Protein AF-A0A136KUR5-F1 (afdb_monomer)

Sequence (220 aa):
MGKYGSRTIESLIREWEHKQHWLTNKDYKEHHDSNTITVKKCAEELLDFLKKAYENSEVMHLPENERPILGIVVAGYSEGEFFPEIWRFIIPVENQISNQRPNQNNQPNFGASWFGLTDAVIRLHWGRDDAIIKILSDKFNVSEAEVLSLLAPAQYPVPFAVMPLQDAIEYAYYMINVTIGRYRFVIGPELCGGPIEIAAITPNGFNWISRKSWKLVKGE

Secondary structure (DSSP, 8-state):
--EETTEEHHHHHHHHHHHTT-S-HHHHHHH-S-----HHHHHHHHHHHHHHHHHTSGGGGS-GGGSPPEEEEEEE--TT-SS-EEEEEEETT-SS-EESS--BTTB--------SS-HHHHHHHHS--HHHHHHHHHHHT--HHHHHHHHGGGS----GGG--HHHHHHHHHHHHHHHHHHHHHSSS---S-SPPPEEEEETTEEEEEE---SS-----

Foldseek 3Di:
DDDFAPGDPVVQVVVLCVVCQVPDLVSNCVPDPDNWFDLQVVVLSSVVSVQVSNVPGPLVVDDPVPRDKDKDWGKAAIVPGQDIWIWMDMPPPDPHIDTPFDADPNHTGFDDDDDDQCQLVCCVAQVDGPVRLVVCCVVVVHDSVVSSVVSRVVGDPDPRVPQDPVNVQVVVVVSLVSSQVCLVPDPDHSPGDDDDWDWDHHPVGIDTPDDDDPDDDDDD

pLDDT: mean 91.98, std 7.76, range [40.69, 98.12]

Nearest PDB structures (foldseek):
  4mnr-assembly1_A  TM=3.933E-01  e=4.896E+00  Eggerthella lenta DSM 2243
  6yxy-assembly1_AY  TM=1.838E-01  e=1.481E+00  Trypanosoma brucei brucei

Radius of gyration: 20.28 Å; Cα contacts (8 Å, |Δi|>4): 240; chains: 1; bounding box: 45×50×56 Å

Structure (mmCIF, N/CA/C/O backbone):
data_AF-A0A136KUR5-F1
#
_entry.id   AF-A0A136KUR5-F1
#
loop_
_atom_site.group_PDB
_atom_site.id
_atom_site.type_symbol
_atom_site.label_atom_id
_atom_site.label_alt_id
_atom_site.label_comp_id
_atom_site.label_asym_id
_atom_site.label_entity_id
_atom_site.label_seq_id
_atom_site.pdbx_PDB_ins_code
_atom_site.Cartn_x
_atom_site.Cartn_y
_atom_site.Cartn_z
_atom_site.occupancy
_atom_site.B_iso_or_equiv
_atom_site.auth_seq_id
_atom_site.auth_comp_id
_atom_site.auth_asym_id
_atom_site.auth_atom_id
_atom_site.pdbx_PDB_model_num
ATOM 1 N N . MET A 1 1 ? 11.484 -5.037 8.377 1.00 52.44 1 MET A N 1
ATOM 2 C CA . MET A 1 1 ? 10.581 -4.363 9.339 1.00 52.44 1 MET A CA 1
ATOM 3 C C . MET A 1 1 ? 11.127 -2.967 9.578 1.00 52.44 1 MET A C 1
ATOM 5 O O . MET A 1 1 ? 12.304 -2.868 9.908 1.00 52.44 1 MET A O 1
ATOM 9 N N . GLY A 1 2 ? 10.336 -1.919 9.327 1.00 64.12 2 GLY A N 1
ATOM 10 C CA . GLY A 1 2 ? 10.784 -0.533 9.500 1.00 64.12 2 GLY A CA 1
ATOM 11 C C . GLY A 1 2 ? 11.145 -0.234 10.958 1.00 64.12 2 GLY A C 1
ATOM 12 O O . GLY A 1 2 ? 10.513 -0.767 11.879 1.00 64.12 2 GLY A O 1
ATOM 13 N N . LYS A 1 3 ? 12.162 0.601 11.166 1.00 76.06 3 LYS A N 1
ATOM 14 C CA . LYS A 1 3 ? 12.619 1.047 12.485 1.00 76.06 3 LYS A CA 1
ATOM 15 C C . LYS A 1 3 ? 13.027 2.513 12.413 1.00 76.06 3 LYS A C 1
ATOM 17 O O . LYS A 1 3 ? 13.589 2.926 11.403 1.00 76.06 3 LYS A O 1
ATOM 22 N N . TYR A 1 4 ? 12.792 3.242 13.496 1.00 78.62 4 TYR A N 1
ATOM 23 C CA . TYR A 1 4 ? 13.349 4.571 13.732 1.00 78.62 4 TYR A CA 1
ATOM 24 C C . TYR A 1 4 ? 14.180 4.509 15.012 1.00 78.62 4 TYR A C 1
ATOM 26 O O . TYR A 1 4 ? 13.646 4.265 16.098 1.00 78.62 4 TYR A O 1
ATOM 34 N N . GLY A 1 5 ? 15.503 4.641 14.871 1.00 75.56 5 GLY A N 1
ATOM 35 C CA . GLY A 1 5 ? 16.453 4.394 15.958 1.00 75.56 5 GLY A CA 1
ATOM 36 C C .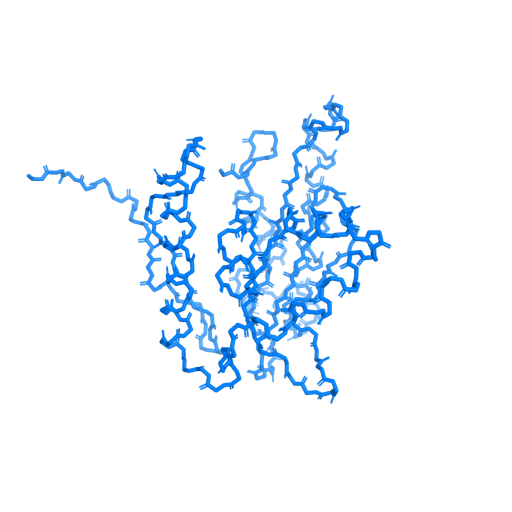 GLY A 1 5 ? 16.256 3.009 16.588 1.00 75.56 5 GLY A C 1
ATOM 37 O O . GLY A 1 5 ? 16.207 1.987 15.898 1.00 75.56 5 GLY A O 1
ATOM 38 N N . SER A 1 6 ? 16.083 2.979 17.910 1.00 79.88 6 SER A N 1
ATOM 39 C CA . SER A 1 6 ? 15.889 1.754 18.698 1.00 79.88 6 SER A CA 1
ATOM 40 C C . SER A 1 6 ? 14.469 1.173 18.649 1.00 79.88 6 SER A C 1
ATOM 42 O O . SER A 1 6 ? 14.236 0.082 19.176 1.00 79.88 6 SER A O 1
ATOM 44 N N . ARG A 1 7 ? 13.505 1.859 18.019 1.00 85.81 7 ARG A N 1
ATOM 45 C CA . ARG A 1 7 ? 12.083 1.488 18.065 1.00 85.81 7 ARG A CA 1
ATOM 46 C C . ARG A 1 7 ? 11.569 0.962 16.734 1.00 85.81 7 ARG A C 1
ATOM 48 O O . ARG A 1 7 ? 11.946 1.422 15.658 1.00 85.81 7 ARG A O 1
ATOM 55 N N . THR A 1 8 ? 10.665 -0.012 16.808 1.00 90.44 8 THR A N 1
ATOM 56 C CA . THR A 1 8 ? 9.922 -0.492 15.638 1.00 90.44 8 THR A CA 1
ATOM 57 C C . THR A 1 8 ? 8.776 0.459 15.311 1.00 90.44 8 THR A C 1
ATOM 59 O O . THR A 1 8 ? 8.203 1.082 16.206 1.00 90.44 8 THR A O 1
ATOM 62 N N . ILE A 1 9 ? 8.391 0.521 14.035 1.00 91.50 9 ILE A N 1
ATOM 63 C CA . ILE A 1 9 ? 7.200 1.280 13.621 1.00 91.50 9 ILE A CA 1
ATOM 64 C C . ILE A 1 9 ? 5.941 0.767 14.326 1.00 91.50 9 ILE A C 1
ATOM 66 O O . ILE A 1 9 ? 5.125 1.566 14.762 1.00 91.50 9 ILE A O 1
ATOM 70 N N . GLU A 1 10 ? 5.820 -0.547 14.534 1.00 92.25 10 GLU A N 1
ATOM 71 C CA . GLU A 1 10 ? 4.710 -1.119 15.306 1.00 92.25 10 GLU A CA 1
ATOM 72 C C . GLU A 1 10 ? 4.643 -0.552 16.733 1.00 92.25 10 GLU A C 1
ATOM 74 O O . GLU A 1 10 ? 3.567 -0.199 17.205 1.00 92.25 10 GLU A O 1
ATOM 79 N N . SER A 1 11 ? 5.782 -0.424 17.423 1.00 94.00 11 SER A N 1
ATOM 80 C CA . SER A 1 11 ? 5.818 0.161 18.768 1.00 94.00 11 SER A CA 1
ATOM 81 C C . SER A 1 11 ? 5.388 1.628 18.765 1.00 94.00 11 SER A C 1
ATOM 83 O O . SER A 1 11 ? 4.712 2.056 19.698 1.00 94.00 11 SER A O 1
ATOM 85 N N . LEU A 1 12 ? 5.774 2.392 17.74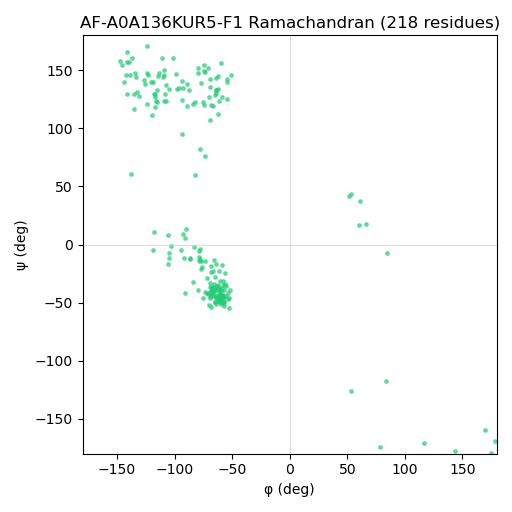1 1.00 94.31 12 LEU A N 1
ATOM 86 C CA . LEU A 1 12 ? 5.368 3.791 17.591 1.00 94.31 12 LEU A CA 1
ATOM 87 C C . LEU A 1 12 ? 3.868 3.916 17.322 1.00 94.31 12 LEU A C 1
ATOM 89 O O . LEU A 1 12 ? 3.212 4.730 17.962 1.00 94.31 12 LEU A O 1
ATOM 93 N N . ILE A 1 13 ? 3.319 3.078 16.438 1.00 95.19 13 ILE A N 1
ATOM 94 C CA . ILE A 1 13 ? 1.881 3.051 16.149 1.00 95.19 13 ILE A CA 1
ATOM 95 C C . ILE A 1 13 ? 1.092 2.694 17.413 1.00 95.19 13 ILE A C 1
ATOM 97 O O . ILE A 1 13 ? 0.171 3.417 17.762 1.00 95.19 13 ILE A O 1
ATOM 101 N N . ARG A 1 14 ? 1.498 1.662 18.165 1.00 94.62 14 ARG A N 1
ATOM 102 C CA . ARG A 1 14 ? 0.817 1.275 19.416 1.00 94.62 14 ARG A CA 1
ATOM 103 C C . ARG A 1 14 ? 0.859 2.362 20.489 1.00 94.62 14 ARG A C 1
ATOM 105 O O . ARG A 1 14 ? -0.099 2.541 21.234 1.00 94.62 14 ARG A O 1
ATOM 112 N N . GLU A 1 15 ? 1.978 3.074 20.600 1.00 95.00 15 GLU A N 1
ATOM 113 C CA . GLU A 1 15 ? 2.073 4.221 21.504 1.00 95.00 15 GLU A CA 1
ATOM 114 C C . GLU A 1 15 ? 1.129 5.344 21.074 1.00 95.00 15 GLU A C 1
ATOM 116 O O . GLU A 1 15 ? 0.458 5.925 21.924 1.00 95.00 15 GLU A O 1
ATOM 121 N N . TRP A 1 16 ? 1.081 5.650 19.776 1.00 96.19 16 TRP A N 1
ATOM 122 C CA . TRP A 1 16 ? 0.165 6.643 19.229 1.00 96.19 16 TRP A CA 1
ATOM 123 C C . TRP A 1 16 ? -1.291 6.258 19.483 1.00 96.19 16 TRP A C 1
ATOM 125 O O . TRP A 1 16 ? -2.022 7.066 20.049 1.00 96.19 16 TRP A O 1
ATOM 135 N N . GLU A 1 17 ? -1.676 5.016 19.176 1.00 94.44 17 GLU A N 1
ATOM 136 C CA . GLU A 1 17 ? -3.022 4.485 19.415 1.00 94.44 17 GLU A CA 1
ATOM 137 C C . GLU A 1 17 ? -3.447 4.686 20.871 1.00 94.44 17 GLU A C 1
ATOM 139 O O . GLU A 1 17 ? -4.542 5.172 21.141 1.00 94.44 17 GLU A O 1
ATOM 144 N N . HIS A 1 18 ? -2.553 4.371 21.810 1.00 94.56 18 HIS A N 1
ATOM 145 C CA . HIS A 1 18 ? -2.801 4.548 23.236 1.00 94.56 18 HIS A CA 1
ATOM 146 C C . HIS A 1 18 ? -2.858 6.025 23.652 1.00 94.56 18 HIS A C 1
ATOM 148 O O . HIS A 1 18 ? -3.727 6.416 24.421 1.00 94.56 18 HIS A O 1
ATOM 154 N N . LYS A 1 19 ? -1.915 6.863 23.203 1.00 93.75 19 LYS A N 1
ATOM 155 C CA . LYS A 1 19 ? -1.835 8.280 23.609 1.00 93.75 19 LYS A CA 1
ATOM 156 C C . LYS A 1 19 ? -2.941 9.144 23.013 1.00 93.75 19 LYS A C 1
ATOM 158 O O . LYS A 1 19 ? -3.263 10.174 23.589 1.00 93.75 19 LYS A O 1
ATOM 163 N N . GLN A 1 20 ? -3.437 8.770 21.840 1.00 93.00 20 GLN A N 1
ATOM 164 C CA . GLN A 1 20 ? -4.435 9.521 21.085 1.00 93.00 20 GLN A CA 1
ATOM 165 C C . GLN A 1 20 ? -5.824 8.865 21.140 1.00 93.00 20 GLN A C 1
ATOM 167 O O . GLN A 1 20 ? -6.731 9.328 20.454 1.00 93.00 20 GLN A O 1
ATOM 172 N N . HIS A 1 21 ? -6.004 7.826 21.965 1.00 92.62 21 HIS A N 1
ATOM 173 C CA . HIS A 1 21 ? -7.289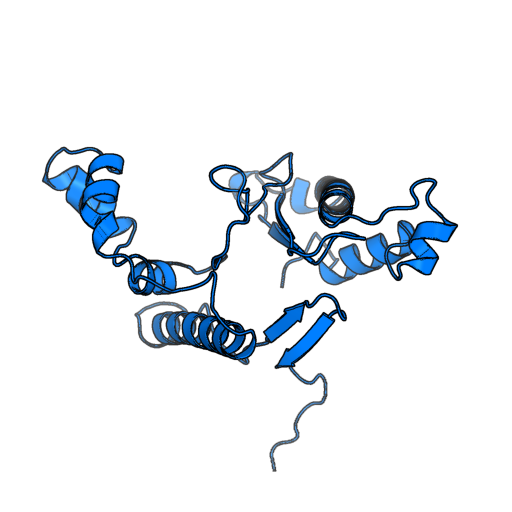 7.158 22.208 1.00 92.62 21 HIS A CA 1
ATOM 174 C C . HIS A 1 21 ? -7.926 6.530 20.954 1.00 92.62 21 HIS A C 1
ATOM 176 O O . HIS A 1 21 ? -9.140 6.541 20.766 1.00 92.62 21 HIS A O 1
ATOM 182 N N . TRP A 1 22 ? -7.101 5.963 20.070 1.00 91.12 22 TRP A N 1
ATOM 183 C CA . TRP A 1 22 ? -7.532 5.323 18.817 1.00 91.12 22 TRP A CA 1
ATOM 184 C C . TRP A 1 22 ? -7.781 3.809 18.946 1.00 91.12 22 TRP A C 1
ATOM 186 O O . TRP A 1 22 ? -7.985 3.126 17.944 1.00 91.12 22 TRP A O 1
ATOM 196 N N . LEU A 1 23 ? -7.782 3.253 20.162 1.00 87.50 23 LEU A N 1
ATOM 197 C CA . LEU A 1 23 ? -7.917 1.804 20.374 1.00 87.50 23 LEU A CA 1
ATOM 198 C C . LEU A 1 23 ? -9.314 1.273 20.036 1.00 87.50 23 LEU A C 1
ATOM 200 O O . LEU A 1 23 ? -9.458 0.151 19.551 1.00 87.50 23 LEU A O 1
ATOM 204 N N . THR A 1 24 ? -10.353 2.055 20.330 1.00 87.38 24 THR A N 1
ATOM 205 C CA . THR A 1 24 ? -11.744 1.701 20.030 1.00 87.38 24 THR A CA 1
ATOM 206 C C . THR A 1 24 ? -12.554 2.949 19.710 1.00 87.38 24 THR A C 1
ATOM 208 O O . THR A 1 24 ? -12.237 4.037 20.185 1.00 87.38 24 THR A O 1
ATOM 211 N N . ASN A 1 25 ? -13.674 2.782 19.001 1.00 85.75 25 ASN A N 1
ATOM 212 C CA . ASN A 1 25 ? -14.596 3.892 18.749 1.00 85.75 25 ASN A CA 1
ATOM 213 C C . ASN A 1 25 ? -15.111 4.540 20.042 1.00 85.75 25 ASN A C 1
ATOM 215 O O . ASN A 1 25 ? -15.397 5.732 20.058 1.00 85.75 25 ASN A O 1
ATOM 219 N N . LYS A 1 26 ? -15.253 3.753 21.115 1.00 88.38 26 LYS A N 1
ATOM 220 C CA . LYS A 1 26 ? -15.692 4.250 22.420 1.00 88.38 26 LYS A CA 1
ATOM 221 C C . LYS A 1 26 ? -14.614 5.123 23.064 1.00 88.38 26 LYS A C 1
ATOM 223 O O . LYS A 1 26 ? -14.905 6.254 23.423 1.00 88.38 26 LYS A O 1
ATOM 228 N N . ASP A 1 27 ? -13.392 4.602 23.150 1.00 90.31 27 ASP A N 1
ATOM 229 C CA . ASP A 1 27 ? -12.228 5.309 23.704 1.00 90.31 27 ASP A CA 1
ATOM 230 C C . ASP A 1 27 ? -12.002 6.646 22.986 1.00 90.31 27 ASP A C 1
ATOM 232 O O . ASP A 1 27 ? -11.884 7.684 23.633 1.00 90.31 27 ASP A O 1
ATOM 236 N N . TYR A 1 28 ? -12.087 6.644 21.654 1.00 90.19 28 TYR A N 1
ATOM 237 C CA . TYR A 1 28 ? -11.955 7.857 20.853 1.00 90.19 28 TYR A CA 1
ATOM 238 C C . TYR A 1 28 ? -13.014 8.909 21.204 1.00 90.19 28 TYR A C 1
ATOM 240 O O . TYR A 1 28 ? -12.690 10.057 21.494 1.00 90.19 28 TYR A O 1
ATOM 248 N N . LYS A 1 29 ? -14.291 8.514 21.226 1.00 89.44 29 LYS A N 1
ATOM 249 C CA . LYS A 1 29 ? -15.415 9.430 21.485 1.00 89.44 29 LYS A CA 1
ATOM 250 C C . LYS A 1 29 ? -15.462 9.956 22.918 1.00 89.44 29 LYS A C 1
ATOM 252 O O . LYS A 1 29 ? -16.056 10.998 23.156 1.00 89.44 29 LYS A O 1
ATOM 257 N N . GLU A 1 30 ? -14.867 9.247 23.872 1.00 92.44 30 GLU A N 1
ATOM 258 C CA . GLU A 1 30 ? -14.775 9.701 25.264 1.00 92.44 30 GLU A CA 1
ATOM 259 C C . GLU A 1 30 ? -13.694 10.777 25.466 1.00 92.44 30 GLU A C 1
ATOM 261 O O . GLU A 1 30 ? -13.773 11.533 26.433 1.00 92.44 30 GLU A O 1
ATOM 266 N N . HIS A 1 31 ? -12.716 10.874 24.557 1.00 91.88 31 HIS A N 1
ATOM 267 C CA . HIS A 1 31 ? -11.542 11.745 24.705 1.00 91.88 31 HIS A CA 1
A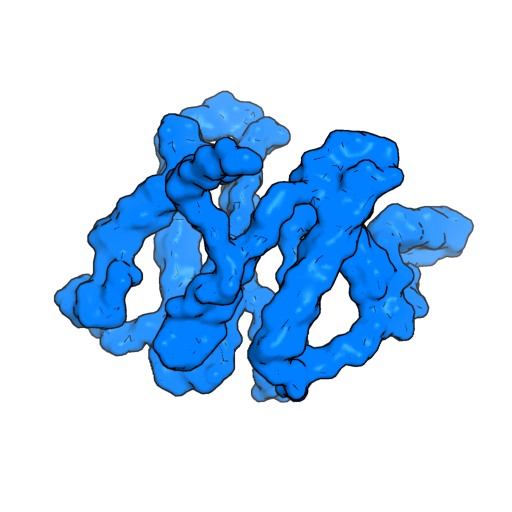TOM 268 C C . HIS A 1 31 ? -11.408 12.825 23.621 1.00 91.88 31 HIS A C 1
ATOM 270 O O . HIS A 1 31 ? -10.517 13.669 23.715 1.00 91.88 31 HIS A O 1
ATOM 276 N N . HIS A 1 32 ? -12.277 12.828 22.606 1.00 88.44 32 HIS A N 1
ATOM 277 C CA . HIS A 1 32 ? -12.265 13.805 21.515 1.00 88.44 32 HIS A CA 1
ATOM 278 C C . HIS A 1 32 ? -13.625 14.490 21.364 1.00 88.44 32 HIS A C 1
ATOM 280 O O . HIS A 1 32 ? -14.659 13.832 21.348 1.00 88.44 32 HIS A O 1
ATOM 286 N N . ASP A 1 33 ? -13.617 15.807 21.133 1.00 81.44 33 ASP A N 1
ATOM 287 C CA . ASP A 1 33 ? -14.836 16.609 20.901 1.00 81.44 33 ASP A CA 1
ATOM 288 C C . ASP A 1 33 ? -15.598 16.205 19.623 1.00 81.44 33 ASP A C 1
ATOM 290 O O . ASP A 1 33 ? -16.757 16.569 19.411 1.00 81.44 33 ASP A O 1
ATOM 294 N N . SER A 1 34 ? -14.931 15.477 18.724 1.00 77.50 34 SER A N 1
ATOM 295 C CA . SER A 1 34 ? -15.513 15.005 17.475 1.00 77.50 34 SER A CA 1
ATOM 296 C C . SER A 1 34 ? -16.179 13.648 17.668 1.00 77.50 34 SER A C 1
ATOM 298 O O . SER A 1 34 ? -15.520 12.647 17.934 1.00 77.50 34 SER A O 1
ATOM 300 N N . ASN A 1 35 ? -17.487 13.603 17.420 1.00 77.19 35 ASN A N 1
ATOM 301 C CA . ASN A 1 35 ? -18.263 12.365 17.481 1.00 77.19 35 ASN A CA 1
ATOM 302 C C . ASN A 1 35 ? -18.095 11.456 16.255 1.00 77.19 35 ASN A C 1
ATOM 304 O O . ASN A 1 35 ? -18.673 10.369 16.254 1.00 77.19 35 ASN A O 1
ATOM 308 N N . THR A 1 36 ? -17.351 11.889 15.231 1.00 86.00 36 THR A N 1
ATOM 309 C CA . THR A 1 36 ? -17.222 11.175 13.955 1.00 86.00 36 THR A CA 1
ATOM 310 C C . THR A 1 36 ? -15.790 10.721 13.738 1.00 86.00 36 THR A C 1
ATOM 312 O O . THR A 1 36 ? -14.860 11.529 13.689 1.00 86.00 36 THR A O 1
ATOM 315 N N . ILE A 1 37 ? -15.623 9.420 13.539 1.00 89.44 37 ILE A N 1
ATOM 316 C CA . ILE A 1 37 ? -14.328 8.816 13.237 1.00 89.44 37 ILE A CA 1
ATOM 317 C C . ILE A 1 37 ? -14.168 8.706 11.723 1.00 89.44 37 ILE A C 1
ATOM 319 O O . ILE A 1 37 ? -14.996 8.090 11.056 1.00 89.44 37 ILE A O 1
ATOM 323 N N . THR A 1 38 ? -13.093 9.272 11.171 1.00 94.31 38 THR A N 1
ATOM 324 C CA . THR A 1 38 ? -12.776 9.127 9.742 1.00 94.31 38 THR A CA 1
ATOM 325 C C . THR A 1 38 ? -11.393 8.530 9.535 1.00 94.31 38 THR A C 1
ATOM 327 O O . THR A 1 38 ? -10.454 8.807 10.288 1.00 94.31 38 THR A O 1
ATOM 330 N N . VAL A 1 39 ? -11.253 7.726 8.479 1.00 95.56 39 VAL A N 1
ATOM 331 C CA . VAL A 1 39 ? -9.968 7.121 8.090 1.00 95.56 39 VAL A CA 1
ATOM 332 C C . VAL A 1 39 ? -8.965 8.210 7.715 1.00 95.56 39 VAL A C 1
ATOM 334 O O . VAL A 1 39 ? -7.788 8.116 8.056 1.00 95.56 39 VAL A O 1
ATOM 337 N N . LYS A 1 40 ? -9.442 9.276 7.062 1.00 96.69 40 LYS A N 1
ATOM 338 C CA . LYS A 1 40 ? -8.635 10.448 6.729 1.00 96.69 40 LYS A CA 1
ATOM 339 C C . LYS A 1 40 ? -8.009 11.080 7.975 1.00 96.69 40 LYS A C 1
ATOM 341 O O . LYS A 1 40 ? -6.793 11.236 8.016 1.00 96.69 40 LYS A O 1
ATOM 346 N N . LYS A 1 41 ? -8.817 11.388 8.996 1.00 95.19 41 LYS A N 1
ATOM 347 C CA . LYS A 1 41 ? -8.337 12.007 10.242 1.00 95.19 41 LYS A CA 1
ATOM 348 C C . LYS A 1 41 ? -7.321 11.116 10.960 1.00 95.19 41 LYS A C 1
ATOM 350 O O . LYS A 1 41 ? -6.275 11.601 11.373 1.00 95.19 41 LYS A O 1
ATOM 355 N N . CYS A 1 42 ? -7.587 9.808 11.021 1.00 95.69 42 CYS A N 1
ATOM 356 C CA . CYS A 1 42 ? -6.635 8.812 11.524 1.00 95.69 42 CYS A CA 1
ATOM 357 C C . CYS A 1 42 ? -5.282 8.903 10.795 1.00 95.69 42 CYS A C 1
ATOM 359 O O . CYS A 1 42 ? -4.229 8.953 11.428 1.00 95.69 42 CYS A O 1
ATOM 361 N N . ALA A 1 43 ? -5.301 8.987 9.461 1.00 97.50 43 ALA A N 1
ATOM 362 C CA . ALA A 1 43 ? -4.089 9.084 8.655 1.00 97.50 43 ALA A CA 1
ATOM 363 C C . ALA A 1 43 ? -3.327 10.409 8.851 1.00 97.50 43 ALA A C 1
ATOM 365 O O . ALA A 1 43 ? -2.098 10.385 8.897 1.00 97.50 43 ALA A O 1
ATOM 366 N N . GLU A 1 44 ? -4.027 11.542 8.974 1.00 96.88 44 GLU A N 1
ATOM 367 C CA . GLU A 1 44 ? -3.424 12.862 9.233 1.00 96.88 44 GLU A CA 1
ATOM 368 C C . GLU A 1 44 ? -2.747 12.904 10.610 1.00 96.88 44 GLU A C 1
ATOM 370 O O . GLU A 1 44 ? -1.567 13.242 10.714 1.00 96.88 44 GLU A O 1
ATOM 375 N N . GLU A 1 45 ? -3.449 12.474 11.661 1.00 95.62 45 GLU A N 1
ATOM 376 C CA . GLU A 1 45 ? -2.910 12.457 13.026 1.00 95.62 45 GLU A CA 1
ATOM 377 C C . GLU A 1 45 ? -1.745 11.470 13.184 1.00 95.62 45 GLU A C 1
ATOM 379 O O . GLU A 1 45 ? -0.772 11.755 13.893 1.00 95.62 45 GLU A O 1
ATOM 384 N N . LEU A 1 46 ? -1.811 10.317 12.508 1.00 96.75 46 LEU A N 1
ATOM 385 C CA . LEU A 1 46 ? -0.718 9.350 12.501 1.00 96.75 46 LEU A CA 1
ATOM 386 C C . LEU A 1 46 ? 0.508 9.886 11.748 1.00 96.75 46 LEU A C 1
ATOM 388 O O . LEU A 1 46 ? 1.635 9.681 12.206 1.00 96.75 46 LEU A O 1
ATOM 392 N N . LEU A 1 47 ? 0.315 10.585 10.622 1.00 96.81 47 LEU A N 1
ATOM 393 C CA . LEU A 1 47 ? 1.404 11.242 9.892 1.00 96.81 47 LEU A CA 1
ATOM 394 C C . LEU A 1 47 ? 2.128 12.244 10.793 1.00 96.81 47 LEU A C 1
ATOM 396 O O . LEU A 1 47 ? 3.354 12.194 10.901 1.00 96.81 47 LEU A O 1
ATOM 400 N N . ASP A 1 48 ? 1.381 13.118 11.466 1.00 95.75 48 ASP A N 1
ATOM 401 C CA . ASP A 1 48 ? 1.948 14.137 12.350 1.00 95.75 48 ASP A CA 1
ATOM 402 C C . ASP A 1 48 ? 2.726 13.523 13.515 1.00 95.75 48 ASP A C 1
ATOM 404 O O . ASP A 1 48 ? 3.812 13.994 13.866 1.00 95.75 48 ASP A O 1
ATOM 408 N N . PHE A 1 49 ? 2.208 12.444 14.105 1.00 95.62 49 PHE A N 1
ATOM 409 C CA . PHE A 1 49 ? 2.911 11.725 15.161 1.00 95.62 49 PHE A CA 1
ATOM 410 C C . PHE A 1 49 ? 4.204 11.074 14.656 1.00 95.62 49 PHE A C 1
ATOM 412 O O . PHE A 1 49 ? 5.263 11.238 15.267 1.00 95.62 49 PHE A O 1
ATOM 419 N N . LEU A 1 50 ? 4.141 10.343 13.539 1.00 94.69 50 LEU A N 1
ATOM 420 C CA . LEU A 1 50 ? 5.297 9.623 13.009 1.00 94.69 50 LEU A CA 1
ATOM 421 C C . LEU A 1 50 ? 6.373 10.568 12.462 1.00 94.69 50 LEU A C 1
ATOM 423 O O . LEU A 1 50 ? 7.554 10.261 12.614 1.00 94.69 50 LEU A O 1
ATOM 427 N N . LYS A 1 51 ? 6.003 11.725 11.899 1.00 93.56 51 LYS A N 1
ATOM 428 C CA . LYS A 1 51 ? 6.962 12.779 11.528 1.00 93.56 51 LYS A CA 1
ATOM 429 C C . LYS A 1 51 ? 7.727 13.287 12.743 1.00 93.56 51 LYS A C 1
ATOM 431 O O . LYS A 1 51 ? 8.953 13.274 12.729 1.00 93.56 51 LYS A O 1
ATOM 436 N N . LYS A 1 52 ? 7.026 13.629 13.829 1.00 93.00 52 LYS A N 1
ATOM 437 C CA . LYS A 1 52 ? 7.675 14.046 15.084 1.00 93.00 52 LYS A CA 1
ATOM 438 C C . LYS A 1 52 ? 8.582 12.947 15.632 1.00 93.00 52 LYS A C 1
ATOM 440 O O . LYS A 1 52 ? 9.668 13.234 16.125 1.00 93.00 52 LYS A O 1
ATOM 445 N N . ALA A 1 53 ? 8.165 11.683 15.558 1.00 92.19 53 ALA A N 1
ATOM 446 C CA . ALA A 1 53 ? 9.005 10.564 15.980 1.00 92.19 53 ALA A CA 1
ATOM 447 C C . ALA A 1 53 ? 10.262 10.421 15.104 1.00 92.19 53 ALA A C 1
ATOM 449 O O . ALA A 1 53 ? 11.339 10.146 15.626 1.00 92.19 53 ALA A O 1
ATOM 450 N N . TYR A 1 54 ? 10.133 10.637 13.793 1.00 90.94 54 TYR A N 1
ATOM 451 C CA . TYR A 1 54 ? 11.240 10.621 12.843 1.00 90.94 54 TYR A CA 1
ATOM 452 C C . TYR A 1 54 ? 12.246 11.747 13.120 1.00 90.94 54 TYR A C 1
ATOM 454 O O . TYR A 1 54 ? 13.435 11.473 13.288 1.00 90.94 54 TYR A O 1
ATOM 462 N N . GLU A 1 55 ? 11.762 12.986 13.246 1.00 91.19 55 GLU A N 1
ATOM 463 C CA . GLU A 1 55 ? 12.552 14.196 13.528 1.00 91.19 55 GLU A CA 1
ATOM 464 C C . GLU A 1 55 ? 13.305 14.120 14.862 1.00 91.19 55 GLU A C 1
ATOM 466 O O . GLU A 1 55 ? 14.402 14.658 14.989 1.00 91.19 55 GLU A O 1
ATOM 471 N N . ASN A 1 56 ? 12.746 13.418 15.850 1.00 90.56 56 ASN A N 1
ATOM 472 C CA . ASN A 1 56 ? 13.372 13.213 17.158 1.00 90.56 56 ASN A CA 1
ATOM 473 C C . ASN A 1 56 ? 14.232 11.939 17.239 1.00 90.56 56 ASN A C 1
ATOM 475 O O . ASN A 1 56 ? 14.684 11.579 18.327 1.00 90.56 56 ASN A O 1
ATOM 479 N N . SER A 1 57 ? 14.434 11.219 16.132 1.00 89.25 57 SER A N 1
ATOM 480 C CA . SER A 1 57 ? 15.207 9.974 16.122 1.00 89.25 57 SER A CA 1
ATOM 481 C C . SER A 1 57 ? 16.628 10.160 15.589 1.00 89.25 57 SER A C 1
ATOM 483 O O . SER A 1 57 ? 16.936 11.095 14.851 1.00 89.25 57 SER A O 1
ATOM 485 N N . GLU A 1 58 ? 17.496 9.203 15.917 1.00 86.62 58 GLU A N 1
ATOM 486 C CA . GLU A 1 58 ? 18.913 9.186 15.523 1.00 86.62 58 GLU A CA 1
ATOM 487 C C . GLU A 1 58 ? 19.128 9.209 13.998 1.00 86.62 58 GLU A C 1
ATOM 489 O O . GLU A 1 58 ? 20.209 9.563 13.531 1.00 86.62 58 GLU A O 1
ATOM 494 N N . VAL A 1 59 ? 18.097 8.885 13.205 1.00 86.44 59 VAL A N 1
ATOM 495 C CA . VAL A 1 59 ? 18.152 8.926 11.733 1.00 86.44 59 VAL A CA 1
ATOM 496 C C . VAL A 1 59 ? 18.432 10.333 11.199 1.00 86.44 59 VAL A C 1
ATOM 498 O O . VAL A 1 59 ? 18.946 10.474 10.093 1.00 86.44 59 VAL A O 1
ATOM 501 N N . MET A 1 60 ? 18.139 11.378 11.980 1.00 88.12 60 MET A N 1
ATOM 502 C CA . MET A 1 60 ? 18.417 12.763 11.597 1.00 88.12 60 MET A CA 1
ATOM 503 C C . MET A 1 60 ? 19.915 13.081 11.547 1.00 88.12 60 MET A C 1
ATOM 505 O O . MET A 1 60 ? 20.307 14.033 10.870 1.00 88.12 60 MET A O 1
ATOM 509 N N . HIS A 1 61 ? 20.757 12.265 12.191 1.00 89.25 61 HIS A N 1
ATOM 510 C CA . HIS A 1 61 ? 22.215 12.365 12.098 1.00 89.25 61 HIS A CA 1
ATOM 511 C C . HIS A 1 61 ? 22.781 11.780 10.798 1.00 89.25 61 HIS A C 1
ATOM 513 O O . HIS A 1 61 ? 23.949 12.010 10.491 1.00 89.25 61 HIS A O 1
ATOM 519 N N . LEU A 1 62 ? 21.973 11.040 10.030 1.00 87.75 62 LEU A N 1
ATOM 520 C CA . LEU A 1 62 ? 22.390 10.483 8.748 1.00 87.75 62 LEU A CA 1
ATOM 521 C C . LEU A 1 62 ? 22.334 11.547 7.636 1.00 87.75 62 LEU A C 1
ATOM 523 O O . LEU A 1 62 ? 21.438 12.411 7.655 1.00 87.75 62 LEU A O 1
ATOM 527 N N . PRO A 1 63 ? 23.234 11.460 6.636 1.00 90.00 63 PRO A N 1
ATOM 528 C CA . PRO A 1 63 ? 23.117 12.197 5.381 1.00 90.00 63 PRO A CA 1
ATOM 529 C C . PRO A 1 63 ? 21.739 12.004 4.738 1.00 90.00 63 PRO A C 1
ATOM 531 O O . PRO A 1 63 ? 21.143 10.933 4.829 1.00 90.00 63 PRO A O 1
ATOM 534 N N . GLU A 1 64 ? 21.221 13.032 4.068 1.00 87.25 64 GLU A N 1
ATOM 535 C CA . G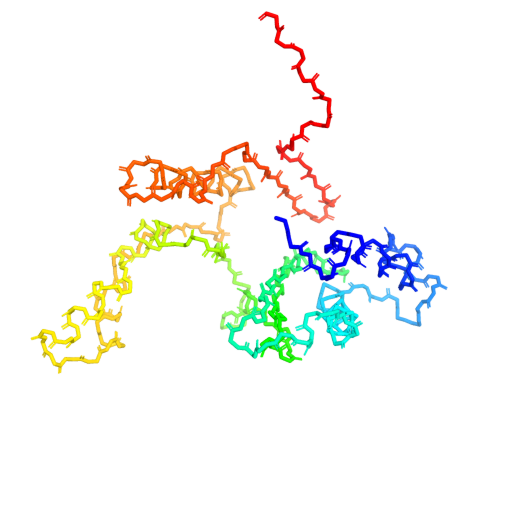LU A 1 64 ? 19.853 13.022 3.528 1.00 87.25 64 GLU A CA 1
ATOM 536 C C . GLU A 1 64 ? 19.587 11.873 2.542 1.00 87.25 64 GLU A C 1
ATOM 538 O O . GLU A 1 64 ? 18.511 11.284 2.555 1.00 87.25 64 GLU A O 1
ATOM 543 N N . ASN A 1 65 ? 20.586 11.493 1.747 1.00 88.25 65 ASN A N 1
ATOM 544 C CA . ASN A 1 65 ? 20.527 10.378 0.800 1.00 88.25 65 ASN A CA 1
ATOM 545 C C . ASN A 1 65 ? 20.569 8.985 1.459 1.00 88.25 65 ASN A C 1
ATOM 547 O O . ASN A 1 65 ? 20.294 7.992 0.790 1.00 88.25 65 ASN A O 1
ATOM 551 N N . GLU A 1 66 ? 20.929 8.899 2.740 1.00 87.56 66 GLU A N 1
ATOM 552 C CA . GLU A 1 66 ? 21.004 7.649 3.512 1.00 87.56 66 GLU A CA 1
ATOM 553 C C . GLU A 1 66 ? 19.829 7.489 4.484 1.00 87.56 66 GLU A C 1
ATOM 555 O O . GLU A 1 66 ? 19.646 6.439 5.107 1.00 87.56 66 GLU A O 1
ATOM 560 N N . ARG A 1 67 ? 19.012 8.534 4.617 1.00 88.75 67 ARG A N 1
ATOM 561 C CA . ARG A 1 67 ? 17.858 8.555 5.505 1.00 88.75 67 ARG A CA 1
ATOM 562 C C . ARG A 1 67 ? 16.803 7.536 5.057 1.00 88.75 67 ARG A C 1
ATOM 564 O O . ARG A 1 67 ? 16.401 7.534 3.892 1.00 88.75 67 ARG A O 1
ATOM 571 N N . PRO A 1 68 ? 16.321 6.672 5.968 1.00 87.25 68 PRO A N 1
ATOM 572 C CA . PRO A 1 68 ? 15.361 5.643 5.613 1.00 87.25 68 PRO A CA 1
ATOM 573 C C . PRO A 1 68 ? 14.010 6.264 5.266 1.00 87.25 68 PRO A C 1
ATOM 575 O O . PRO A 1 68 ? 13.482 7.107 5.991 1.00 87.25 68 PRO A O 1
ATOM 578 N N . ILE A 1 69 ? 13.420 5.772 4.182 1.00 90.06 69 ILE A N 1
ATOM 579 C CA . ILE A 1 69 ? 12.080 6.150 3.748 1.00 90.06 69 ILE A CA 1
ATOM 580 C C . ILE A 1 69 ? 11.077 5.114 4.263 1.00 90.06 69 ILE A C 1
ATOM 582 O O . ILE A 1 69 ? 11.297 3.906 4.145 1.00 90.06 69 ILE A O 1
ATOM 586 N N . LEU A 1 70 ? 9.955 5.582 4.808 1.00 90.31 70 LEU A N 1
ATOM 587 C CA . LEU A 1 70 ? 8.849 4.736 5.252 1.00 90.31 70 LEU A CA 1
ATOM 588 C C . LEU A 1 70 ? 7.550 5.156 4.574 1.00 90.31 70 LEU A C 1
ATOM 590 O O . LEU A 1 70 ? 7.096 6.280 4.759 1.00 90.31 70 LEU A O 1
ATOM 594 N N . GLY A 1 71 ? 6.926 4.231 3.849 1.00 93.88 71 GLY A N 1
ATOM 595 C CA . GLY A 1 71 ? 5.546 4.377 3.393 1.00 93.88 71 GLY A CA 1
ATOM 596 C C . GLY A 1 71 ? 4.571 3.742 4.379 1.00 93.88 71 GLY A C 1
ATOM 597 O O . GLY A 1 71 ? 4.790 2.611 4.814 1.00 93.88 71 GLY A O 1
ATOM 598 N N . ILE A 1 72 ? 3.487 4.446 4.693 1.00 95.62 72 ILE A N 1
ATOM 599 C CA . ILE A 1 72 ? 2.364 3.944 5.491 1.00 95.62 72 ILE A CA 1
ATOM 600 C C . ILE A 1 72 ? 1.089 4.033 4.660 1.00 95.62 72 ILE A C 1
ATOM 602 O O . ILE A 1 72 ? 0.866 5.013 3.950 1.00 95.62 72 ILE A O 1
ATOM 606 N N . VAL A 1 73 ? 0.252 3.004 4.775 1.00 96.88 73 VAL A N 1
ATOM 607 C CA . VAL A 1 73 ? -1.108 2.979 4.238 1.00 96.88 73 VAL A CA 1
ATOM 608 C C . VAL A 1 73 ? -2.070 2.852 5.410 1.00 96.88 73 VAL A C 1
ATOM 610 O O . VAL A 1 73 ? -1.908 1.969 6.249 1.00 96.88 73 VAL A O 1
ATOM 613 N N . VAL A 1 74 ? -3.072 3.723 5.444 1.00 96.94 74 VAL A N 1
ATOM 614 C CA . VAL A 1 74 ? -4.178 3.709 6.400 1.00 96.94 74 VAL A CA 1
ATOM 615 C C . VAL A 1 74 ? -5.454 3.485 5.600 1.00 96.94 74 VAL A C 1
ATOM 617 O O . VAL A 1 74 ? -5.777 4.269 4.710 1.00 96.94 74 VAL A O 1
ATOM 620 N N . ALA A 1 75 ? -6.151 2.386 5.874 1.00 96.25 75 ALA A N 1
ATOM 621 C CA . ALA A 1 75 ? -7.337 1.983 5.130 1.00 96.25 75 ALA A CA 1
ATOM 622 C C . ALA A 1 75 ? -8.456 1.560 6.080 1.00 96.25 75 ALA A C 1
ATOM 624 O O . ALA A 1 75 ? -8.190 0.991 7.139 1.00 96.25 75 ALA A O 1
ATOM 625 N N . GLY A 1 76 ? -9.703 1.807 5.691 1.00 95.75 76 GLY A N 1
ATOM 626 C CA . GLY A 1 76 ? -10.864 1.415 6.483 1.00 95.75 76 GLY A CA 1
ATOM 627 C C . GLY A 1 76 ? -12.162 2.017 5.971 1.00 95.75 76 GLY A C 1
ATOM 628 O O . GLY A 1 76 ? -12.238 2.439 4.822 1.00 95.75 76 GLY A O 1
ATOM 629 N N . TYR A 1 77 ? -13.164 2.068 6.844 1.00 94.88 77 TYR A N 1
ATOM 630 C CA . TYR A 1 77 ? -14.448 2.720 6.595 1.00 94.88 77 TYR A CA 1
ATOM 631 C C . TYR A 1 77 ? -14.593 3.870 7.585 1.00 94.88 77 TYR A C 1
ATOM 633 O O . TYR A 1 77 ? -14.420 3.666 8.789 1.00 94.88 77 TYR A O 1
ATOM 641 N N . SER A 1 78 ? -14.878 5.067 7.081 1.00 93.62 78 SER A N 1
ATOM 642 C CA . SER A 1 78 ? -15.253 6.189 7.938 1.00 93.62 78 SER A CA 1
ATOM 643 C C . SER A 1 78 ? -16.648 5.955 8.513 1.00 93.62 78 SER A C 1
ATOM 645 O O . SER A 1 78 ? -17.475 5.247 7.939 1.00 93.62 78 SER A O 1
ATOM 647 N N . GLU A 1 79 ? -16.910 6.522 9.684 1.00 90.62 79 GLU A N 1
ATOM 648 C CA . GLU A 1 79 ? -18.182 6.346 10.367 1.00 90.62 79 GLU A CA 1
ATOM 649 C C . GLU A 1 79 ? -19.344 6.886 9.525 1.00 90.62 79 GLU A C 1
ATOM 651 O O . GLU A 1 79 ? -19.364 8.055 9.151 1.00 90.62 79 GLU A O 1
ATOM 656 N N . GLY A 1 80 ? -20.319 6.018 9.243 1.00 89.56 80 GLY A N 1
ATOM 657 C CA . GLY A 1 80 ? -21.478 6.338 8.406 1.00 89.56 80 GLY A CA 1
ATOM 658 C C . GLY A 1 80 ? -21.244 6.184 6.900 1.00 89.56 80 GLY A C 1
ATOM 659 O O . GLY A 1 80 ? -22.211 6.236 6.145 1.00 89.56 80 GLY A O 1
ATOM 660 N N . GLU A 1 81 ? -20.009 5.932 6.461 1.00 91.94 81 GLU A N 1
ATOM 661 C CA . GLU A 1 81 ? -19.680 5.766 5.046 1.00 91.94 81 GLU A CA 1
ATOM 662 C C . GLU A 1 81 ? -19.813 4.309 4.590 1.00 91.94 81 GLU A C 1
ATOM 664 O O . GLU A 1 81 ? -19.403 3.366 5.271 1.00 91.94 81 GLU A O 1
ATOM 669 N N . PHE A 1 82 ? -20.382 4.118 3.396 1.00 91.06 82 PHE A N 1
ATOM 670 C CA . PHE A 1 82 ? -20.571 2.788 2.810 1.00 91.06 82 PHE A CA 1
ATOM 671 C C . PHE A 1 82 ? -19.326 2.277 2.077 1.00 91.06 82 PHE A C 1
ATOM 673 O O . PHE A 1 82 ? -19.085 1.072 2.038 1.00 91.06 82 PHE A O 1
ATOM 680 N N . PHE A 1 83 ? -18.545 3.177 1.476 1.00 93.44 83 PHE A N 1
ATOM 681 C CA . PHE A 1 83 ? -17.359 2.820 0.700 1.00 93.44 83 PHE A CA 1
ATOM 682 C C . PHE A 1 83 ? -16.078 2.983 1.524 1.00 93.44 83 PHE A C 1
ATOM 684 O O . PHE A 1 83 ? -16.000 3.882 2.363 1.00 93.44 83 PHE A O 1
ATOM 691 N N . PRO A 1 84 ? -15.063 2.132 1.291 1.00 94.50 84 PRO A N 1
ATOM 692 C CA . PRO A 1 84 ? -13.802 2.231 2.001 1.00 94.50 84 PRO A CA 1
ATOM 693 C C . PRO A 1 84 ? -12.958 3.406 1.501 1.00 94.50 84 PRO A C 1
ATOM 695 O O . PRO A 1 84 ? -13.001 3.789 0.332 1.00 94.50 84 PRO A O 1
ATOM 698 N N . GLU A 1 85 ? -12.094 3.894 2.381 1.00 95.38 85 GLU A N 1
ATOM 699 C CA . GLU A 1 85 ? -11.069 4.883 2.080 1.00 95.38 85 GLU A CA 1
ATOM 700 C C . GLU A 1 85 ? -9.676 4.275 2.227 1.00 95.38 85 GLU A C 1
ATOM 702 O O . GLU A 1 85 ? -9.437 3.409 3.074 1.00 95.38 85 GLU A O 1
ATOM 707 N N . ILE A 1 86 ? -8.738 4.754 1.409 1.00 97.00 86 ILE A N 1
ATOM 708 C CA . ILE A 1 86 ? -7.331 4.365 1.474 1.00 97.00 86 ILE A CA 1
ATOM 709 C C . ILE A 1 86 ? -6.485 5.628 1.363 1.00 97.00 86 ILE A C 1
ATOM 711 O O . ILE A 1 86 ? -6.463 6.293 0.325 1.00 97.00 86 ILE A O 1
ATOM 715 N N . TRP A 1 87 ? -5.747 5.921 2.423 1.00 97.81 87 TRP A N 1
ATOM 716 C CA . TRP A 1 87 ? -4.827 7.043 2.519 1.00 97.81 87 TRP A CA 1
ATOM 717 C C . TRP A 1 87 ? -3.403 6.530 2.648 1.00 97.81 87 TRP A C 1
ATOM 719 O O . TRP A 1 87 ? -3.148 5.492 3.258 1.00 97.81 87 TRP A O 1
ATOM 729 N N . ARG A 1 88 ? -2.458 7.248 2.054 1.00 97.31 88 ARG A N 1
ATOM 730 C CA . ARG A 1 88 ? -1.047 6.872 2.069 1.00 97.31 88 ARG A CA 1
ATOM 731 C C . ARG A 1 88 ? -0.179 8.089 2.283 1.00 97.31 88 ARG A C 1
ATOM 733 O O . ARG A 1 88 ? -0.495 9.161 1.781 1.00 97.31 88 ARG A O 1
ATOM 740 N N . PHE A 1 89 ? 0.923 7.905 2.986 1.00 97.06 89 PHE A N 1
ATOM 741 C CA . PHE A 1 89 ? 1.948 8.926 3.138 1.00 97.06 89 PHE A CA 1
ATOM 742 C C . PHE A 1 89 ? 3.334 8.289 3.210 1.00 97.06 89 PHE A C 1
ATOM 744 O O . PHE A 1 89 ? 3.475 7.127 3.602 1.00 97.06 89 PHE A O 1
ATOM 751 N N . ILE A 1 90 ? 4.354 9.053 2.831 1.00 95.19 90 ILE A N 1
ATOM 752 C CA . ILE A 1 90 ? 5.762 8.680 2.939 1.00 95.19 90 ILE A CA 1
ATOM 753 C C . ILE A 1 90 ? 6.499 9.646 3.862 1.00 95.19 90 ILE A C 1
ATOM 755 O O . ILE A 1 90 ? 6.486 10.848 3.643 1.00 95.19 90 ILE A O 1
ATOM 759 N N . ILE A 1 91 ? 7.241 9.121 4.831 1.00 92.75 91 ILE A N 1
ATOM 760 C CA . ILE A 1 91 ? 8.113 9.897 5.719 1.00 92.75 91 ILE A CA 1
ATOM 761 C C . ILE A 1 91 ? 9.578 9.644 5.332 1.00 92.75 91 ILE A C 1
ATOM 763 O O . ILE A 1 91 ? 9.928 8.484 5.089 1.00 92.75 91 ILE A O 1
ATOM 767 N N . PRO A 1 92 ? 10.443 10.676 5.281 1.00 89.25 92 PRO A N 1
ATOM 768 C CA . PRO A 1 92 ? 10.172 12.106 5.520 1.00 89.25 92 PRO A CA 1
ATOM 769 C C . PRO A 1 92 ? 9.776 12.898 4.255 1.00 89.25 92 PRO A C 1
ATOM 771 O O . PRO A 1 92 ? 9.807 14.122 4.261 1.00 89.25 92 PRO A O 1
ATOM 774 N N . VAL A 1 93 ? 9.458 12.214 3.154 1.00 86.69 93 VAL A N 1
ATOM 775 C CA . VAL A 1 93 ? 9.323 12.825 1.819 1.00 86.69 93 VAL A CA 1
ATOM 776 C C . VAL A 1 93 ? 8.042 13.652 1.656 1.00 86.69 93 VAL A C 1
ATOM 778 O O . VAL A 1 93 ? 8.059 14.711 1.034 1.00 86.69 93 VAL A O 1
ATOM 781 N N . GLU A 1 94 ? 6.915 13.170 2.174 1.00 89.31 94 GLU A N 1
ATOM 782 C CA . GLU A 1 94 ? 5.593 13.753 1.956 1.00 89.31 94 GLU A CA 1
ATOM 783 C C . GLU A 1 94 ? 5.114 14.520 3.190 1.00 89.31 94 GLU A C 1
ATOM 785 O O . GLU A 1 94 ? 5.157 14.043 4.325 1.00 89.31 94 GLU A O 1
ATOM 790 N N . ASN A 1 95 ? 4.588 15.724 2.950 1.00 87.75 95 ASN A N 1
ATOM 791 C CA . ASN A 1 95 ? 4.036 16.562 4.010 1.00 87.75 95 ASN A CA 1
ATOM 792 C C . ASN A 1 95 ? 2.536 16.377 4.240 1.00 87.75 95 ASN A C 1
ATOM 794 O O . ASN A 1 95 ? 2.033 16.836 5.262 1.00 87.75 95 ASN A O 1
ATOM 798 N N . GLN A 1 96 ? 1.849 15.679 3.345 1.00 94.06 96 GLN A N 1
ATOM 799 C CA . GLN A 1 96 ? 0.408 15.476 3.383 1.00 94.06 96 GLN A CA 1
ATOM 800 C C . GLN A 1 96 ? 0.070 14.042 2.991 1.00 94.06 96 GLN A C 1
ATOM 802 O O . GLN A 1 96 ? 0.836 13.386 2.283 1.00 94.06 96 GLN A O 1
ATOM 807 N N . ILE A 1 97 ? -1.099 13.580 3.419 1.00 97.44 97 ILE A N 1
ATOM 808 C CA . ILE A 1 97 ? -1.632 12.291 2.991 1.00 97.44 97 ILE A CA 1
ATOM 809 C C . ILE A 1 97 ? -2.146 12.362 1.548 1.00 97.44 97 ILE A C 1
ATOM 811 O O . ILE A 1 97 ? -2.633 13.389 1.077 1.00 97.44 97 ILE A O 1
ATOM 815 N N . SER A 1 98 ? -2.061 11.238 0.847 1.00 96.94 98 SER A N 1
ATOM 816 C CA . SER A 1 98 ? -2.502 11.064 -0.532 1.00 96.94 98 SER A CA 1
ATOM 817 C C . SER A 1 98 ? -3.649 10.060 -0.591 1.00 96.94 98 SER A C 1
ATOM 819 O O . SER A 1 98 ? -3.496 8.910 -0.163 1.00 96.94 98 SER A O 1
ATOM 821 N N . ASN A 1 99 ? -4.794 10.483 -1.134 1.00 96.44 99 ASN A N 1
ATOM 822 C CA . ASN A 1 99 ? -5.929 9.594 -1.376 1.00 96.44 99 ASN A CA 1
ATOM 823 C C . ASN A 1 99 ? -5.567 8.602 -2.491 1.00 96.44 99 ASN A C 1
ATOM 825 O O . ASN A 1 99 ? -5.271 9.008 -3.612 1.00 96.44 99 ASN A O 1
ATOM 829 N N . GLN A 1 100 ? -5.602 7.304 -2.195 1.00 96.25 100 GLN A N 1
ATOM 830 C CA . GLN A 1 100 ? -5.271 6.248 -3.156 1.00 96.25 100 GLN A CA 1
ATOM 831 C C . GLN A 1 100 ? -6.469 5.815 -4.012 1.00 96.25 100 GLN A C 1
ATOM 833 O O . GLN A 1 100 ? -6.299 5.088 -4.994 1.00 96.25 100 GLN A O 1
ATOM 838 N N . ARG A 1 101 ? -7.682 6.239 -3.652 1.00 94.69 101 ARG A N 1
ATOM 839 C CA . ARG A 1 101 ? -8.935 5.968 -4.368 1.00 94.69 101 ARG A CA 1
ATOM 840 C C . ARG A 1 101 ? -9.805 7.231 -4.422 1.00 94.69 101 ARG A C 1
ATOM 842 O O . ARG A 1 101 ? -10.918 7.226 -3.904 1.00 94.69 101 ARG A O 1
ATOM 849 N N . PRO A 1 102 ? -9.325 8.333 -5.031 1.00 94.50 102 PRO A N 1
ATOM 850 C CA . PRO A 1 102 ? -10.171 9.501 -5.228 1.00 94.50 102 PRO A CA 1
ATOM 851 C C . PRO A 1 102 ? -11.331 9.142 -6.160 1.00 94.50 102 PRO A C 1
ATOM 853 O O . PRO A 1 102 ? -11.142 8.385 -7.120 1.00 94.50 102 PRO A O 1
ATOM 856 N N . ASN A 1 103 ? -12.509 9.705 -5.885 1.00 93.19 103 ASN A N 1
ATOM 857 C CA . ASN A 1 103 ? -13.680 9.554 -6.744 1.00 93.19 103 ASN A CA 1
ATOM 858 C C . ASN A 1 103 ? -13.351 9.971 -8.183 1.00 93.19 103 ASN A C 1
ATOM 860 O O . ASN A 1 103 ? -12.671 10.972 -8.416 1.00 93.19 103 ASN A O 1
ATOM 864 N N . GLN A 1 104 ? -13.872 9.223 -9.150 1.00 91.38 104 GLN A N 1
ATOM 865 C CA . GLN A 1 104 ? -13.751 9.527 -10.572 1.00 91.38 104 GLN A CA 1
ATOM 866 C C . GLN A 1 104 ? -15.114 9.964 -11.094 1.00 91.38 104 GLN A C 1
ATOM 868 O O . GLN A 1 104 ? -16.090 9.239 -10.945 1.00 91.38 104 GLN A O 1
ATOM 873 N N . ASN A 1 105 ? -15.204 11.158 -11.687 1.00 91.25 105 ASN A N 1
ATOM 874 C CA . ASN A 1 105 ? -16.471 11.719 -12.183 1.00 91.25 105 ASN A CA 1
ATOM 875 C C . ASN A 1 105 ? -17.593 11.709 -11.124 1.00 91.25 105 ASN A C 1
ATOM 877 O O . ASN A 1 105 ? -18.734 11.363 -11.419 1.00 91.25 105 ASN A O 1
ATOM 881 N N . ASN A 1 106 ? -17.253 12.061 -9.877 1.00 89.62 106 ASN A N 1
ATOM 882 C CA . ASN A 1 106 ? -18.142 12.006 -8.707 1.00 89.62 106 ASN A CA 1
ATOM 883 C C . ASN A 1 106 ? -18.686 10.607 -8.359 1.00 89.62 106 ASN A C 1
ATOM 885 O O . ASN A 1 106 ? -19.639 10.502 -7.594 1.00 89.62 106 ASN A O 1
ATOM 889 N N . GLN A 1 107 ? -18.081 9.542 -8.885 1.00 90.56 107 GLN A N 1
ATOM 890 C CA . GLN A 1 107 ? -18.402 8.157 -8.548 1.00 90.56 107 GLN A CA 1
ATOM 891 C C . GLN A 1 107 ? -17.268 7.517 -7.732 1.00 90.56 107 GLN A C 1
ATOM 893 O O . GLN A 1 107 ? -16.102 7.885 -7.921 1.00 90.56 107 GLN A O 1
ATOM 898 N N . PRO A 1 108 ? -17.581 6.554 -6.847 1.00 91.38 108 PRO A N 1
ATOM 899 C CA . PRO A 1 108 ? -16.575 5.768 -6.144 1.00 91.38 108 PRO A CA 1
ATOM 900 C C . PRO A 1 108 ? -15.604 5.090 -7.113 1.00 91.38 108 PRO A C 1
ATOM 902 O O . PRO A 1 108 ? -15.992 4.612 -8.180 1.00 91.38 108 PRO A O 1
ATOM 905 N N . ASN A 1 109 ? -14.333 5.038 -6.725 1.00 93.12 109 ASN A N 1
ATOM 906 C CA . ASN A 1 109 ? -13.267 4.436 -7.514 1.00 93.12 109 ASN A CA 1
ATOM 907 C C . ASN A 1 109 ? -12.812 3.117 -6.878 1.00 93.12 109 ASN A C 1
ATOM 909 O O . ASN A 1 109 ? -12.475 3.074 -5.694 1.00 93.12 109 ASN A O 1
ATOM 913 N N . PHE A 1 110 ? -12.754 2.052 -7.677 1.00 93.38 110 PHE A N 1
ATOM 914 C CA . PHE A 1 110 ? -12.384 0.708 -7.236 1.00 93.38 110 PHE A CA 1
ATOM 915 C C . PHE A 1 110 ? -11.135 0.237 -7.972 1.00 93.38 110 PHE A C 1
ATOM 917 O O . PHE A 1 110 ? -10.985 0.446 -9.173 1.00 93.38 110 PHE A O 1
ATOM 924 N N . GLY A 1 111 ? -10.236 -0.433 -7.257 1.00 94.38 111 GLY A N 1
ATOM 925 C CA . GLY A 1 111 ? -8.979 -0.878 -7.843 1.00 94.38 111 GLY A CA 1
ATOM 926 C C . GLY A 1 111 ? -8.039 -1.523 -6.841 1.00 94.38 111 GLY A C 1
ATOM 927 O O . GLY A 1 111 ? -8.310 -1.551 -5.637 1.00 94.38 111 GLY A O 1
ATOM 928 N N . ALA A 1 112 ? -6.874 -1.939 -7.328 1.00 94.31 112 ALA A N 1
ATOM 929 C CA . ALA A 1 112 ? -5.763 -2.425 -6.516 1.00 94.31 112 ALA A CA 1
ATOM 930 C C . ALA A 1 112 ? -4.587 -1.427 -6.508 1.00 94.31 112 ALA A C 1
ATOM 932 O O . ALA A 1 112 ? -4.372 -0.684 -7.460 1.00 94.31 112 ALA A O 1
ATOM 933 N N . SER A 1 113 ? -3.888 -1.345 -5.372 1.00 93.94 113 SER A N 1
ATOM 934 C CA . SER A 1 113 ? -2.680 -0.530 -5.182 1.00 93.94 113 SER A CA 1
ATOM 935 C C . SER A 1 113 ? -1.579 -1.432 -4.655 1.00 93.94 113 SER A C 1
ATOM 937 O O . SER A 1 113 ? -1.840 -2.293 -3.817 1.00 93.94 113 SER A O 1
ATOM 939 N N . TRP A 1 114 ? -0.355 -1.218 -5.116 1.00 93.56 114 TRP A N 1
ATOM 940 C CA . TRP A 1 114 ? 0.812 -1.996 -4.720 1.00 93.56 114 TRP A CA 1
ATOM 941 C C . TRP A 1 114 ? 1.980 -1.077 -4.390 1.00 93.56 114 TRP A C 1
ATOM 943 O O . TRP A 1 114 ? 2.172 -0.032 -5.012 1.00 93.56 114 TRP A O 1
ATOM 953 N N . PHE A 1 115 ? 2.763 -1.486 -3.397 1.00 93.00 115 PHE A N 1
ATOM 954 C CA . PHE A 1 115 ? 3.891 -0.731 -2.865 1.00 93.00 115 PHE A CA 1
ATOM 955 C C . PHE A 1 115 ? 5.078 -1.668 -2.623 1.00 93.00 115 PHE A C 1
ATOM 957 O O . PHE A 1 115 ? 4.908 -2.881 -2.501 1.00 93.00 115 PHE A O 1
ATOM 964 N N . GLY A 1 116 ? 6.281 -1.104 -2.526 1.00 91.56 116 GLY A N 1
ATOM 965 C CA . GLY A 1 116 ? 7.510 -1.876 -2.364 1.00 91.56 116 GLY A CA 1
ATOM 966 C C . GLY A 1 116 ? 8.035 -2.377 -3.705 1.00 91.56 116 GLY A C 1
ATOM 967 O O . GLY A 1 116 ? 8.400 -1.574 -4.558 1.00 91.56 116 GLY A O 1
ATOM 968 N N . LEU A 1 117 ? 8.091 -3.695 -3.883 1.00 92.94 117 LEU A N 1
ATOM 969 C CA . LEU A 1 117 ? 8.641 -4.329 -5.081 1.00 92.94 117 LEU A CA 1
ATOM 970 C C . LEU A 1 117 ? 7.519 -4.603 -6.084 1.00 92.94 117 LEU A C 1
ATOM 972 O O . LEU A 1 117 ? 6.785 -5.583 -5.969 1.00 92.94 117 LEU A O 1
ATOM 976 N N . THR A 1 118 ? 7.341 -3.678 -7.022 1.00 94.88 118 THR A N 1
ATOM 977 C CA . THR A 1 118 ? 6.133 -3.597 -7.854 1.00 94.88 118 THR A CA 1
ATOM 978 C C . THR A 1 118 ? 6.337 -4.069 -9.287 1.00 94.88 118 THR A C 1
ATOM 980 O O . THR A 1 118 ? 5.358 -4.360 -9.964 1.00 94.88 118 THR A O 1
ATOM 983 N N . ASP A 1 119 ? 7.578 -4.183 -9.755 1.00 94.06 119 ASP A N 1
ATOM 984 C CA . ASP A 1 119 ? 7.921 -4.409 -11.162 1.00 94.06 119 ASP A CA 1
ATOM 985 C C . ASP A 1 119 ? 7.213 -5.624 -11.785 1.00 94.06 119 ASP A C 1
ATOM 987 O O . ASP A 1 119 ? 6.689 -5.536 -12.896 1.00 94.06 119 ASP A O 1
ATOM 991 N N . ALA A 1 120 ? 7.125 -6.735 -11.050 1.00 95.38 120 ALA A N 1
ATOM 992 C CA . ALA A 1 120 ? 6.429 -7.941 -11.493 1.00 95.38 120 ALA A CA 1
ATOM 993 C C . ALA A 1 120 ? 4.919 -7.711 -11.689 1.00 95.38 120 ALA A C 1
ATOM 995 O O . ALA A 1 120 ? 4.351 -8.118 -12.704 1.00 95.38 120 ALA A O 1
ATOM 996 N N . VAL A 1 121 ? 4.280 -7.022 -10.739 1.00 96.06 121 VAL A N 1
ATOM 997 C CA . VAL A 1 121 ? 2.845 -6.700 -10.782 1.00 96.06 121 VAL A CA 1
ATOM 998 C C . VAL A 1 121 ? 2.556 -5.681 -11.876 1.00 96.06 121 VAL A C 1
ATOM 1000 O O . VAL A 1 121 ? 1.586 -5.845 -12.604 1.00 96.06 121 VAL A O 1
ATOM 1003 N N . ILE A 1 122 ? 3.410 -4.667 -12.044 1.00 95.00 122 ILE A N 1
ATOM 1004 C CA . ILE A 1 122 ? 3.294 -3.665 -13.116 1.00 95.00 122 ILE A CA 1
ATOM 1005 C C . ILE A 1 122 ? 3.346 -4.354 -14.478 1.00 95.00 122 ILE A C 1
ATOM 1007 O O . ILE A 1 122 ? 2.464 -4.136 -15.308 1.00 95.00 122 ILE A O 1
ATOM 1011 N N . ARG A 1 123 ? 4.327 -5.239 -14.680 1.00 95.38 123 ARG A N 1
ATOM 1012 C CA . ARG A 1 123 ? 4.471 -5.993 -15.927 1.00 95.38 123 ARG A CA 1
ATOM 1013 C C . ARG A 1 123 ? 3.262 -6.867 -16.210 1.00 95.38 123 ARG A C 1
ATOM 1015 O O . ARG A 1 123 ? 2.778 -6.869 -17.337 1.00 95.38 123 ARG A O 1
ATOM 1022 N N . LEU A 1 124 ? 2.782 -7.597 -15.206 1.00 96.12 124 LEU A N 1
ATOM 1023 C CA . LEU A 1 124 ? 1.630 -8.471 -15.371 1.00 96.12 124 LEU A CA 1
ATOM 1024 C C . LEU A 1 124 ? 0.348 -7.666 -15.604 1.00 96.12 124 LEU A C 1
ATOM 1026 O O . LEU A 1 124 ? -0.338 -7.908 -16.582 1.00 96.12 124 LEU A O 1
ATOM 1030 N N . HIS A 1 125 ? 0.021 -6.720 -14.724 1.00 95.62 125 HIS A N 1
ATOM 1031 C CA . HIS A 1 125 ? -1.259 -6.014 -14.731 1.00 95.62 125 HIS A CA 1
ATOM 1032 C C . HIS A 1 125 ? -1.360 -4.963 -15.840 1.00 95.62 125 HIS A C 1
ATOM 1034 O O . HIS A 1 125 ? -2.379 -4.900 -16.522 1.00 95.62 125 HIS A O 1
ATOM 1040 N N . TRP A 1 126 ? -0.328 -4.133 -16.018 1.00 94.06 126 TRP A N 1
ATOM 1041 C CA . TRP A 1 126 ? -0.327 -3.039 -16.997 1.00 94.06 126 TRP A CA 1
ATOM 1042 C C . TRP A 1 126 ? 0.310 -3.413 -18.338 1.00 94.06 126 TRP A C 1
ATOM 1044 O O . TRP A 1 126 ? 0.313 -2.584 -19.244 1.00 94.06 126 TRP A O 1
ATOM 1054 N N . GLY A 1 127 ? 0.875 -4.617 -18.475 1.00 94.19 127 GLY A N 1
ATOM 1055 C CA . GLY A 1 127 ? 1.512 -5.055 -19.720 1.00 94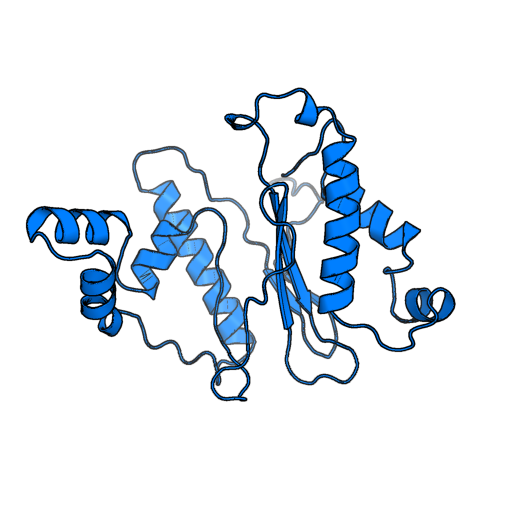.19 127 GLY A CA 1
ATOM 1056 C C . GLY A 1 127 ? 2.772 -4.261 -20.087 1.00 94.19 127 GLY A C 1
ATOM 1057 O O . GLY A 1 127 ? 3.203 -4.283 -21.237 1.00 94.19 127 GLY A O 1
ATOM 1058 N N . ARG A 1 128 ? 3.362 -3.536 -19.129 1.00 93.69 128 ARG A N 1
ATOM 1059 C CA . ARG A 1 128 ? 4.497 -2.626 -19.346 1.00 93.69 128 ARG A CA 1
ATOM 1060 C C . ARG A 1 128 ? 5.490 -2.680 -18.197 1.00 93.69 128 ARG A C 1
ATOM 1062 O O . ARG A 1 128 ? 5.165 -3.125 -17.105 1.00 93.69 128 ARG A O 1
ATOM 1069 N N . ASP A 1 129 ? 6.676 -2.140 -18.414 1.00 92.62 129 ASP A N 1
ATOM 1070 C CA . ASP A 1 129 ? 7.599 -1.793 -17.339 1.00 92.62 129 ASP A CA 1
ATOM 1071 C C . ASP A 1 129 ? 8.315 -0.480 -17.662 1.00 92.62 129 ASP A C 1
ATOM 1073 O O . ASP A 1 129 ? 8.397 -0.079 -18.826 1.00 92.62 129 ASP A O 1
ATOM 1077 N N . ASP A 1 130 ? 8.813 0.197 -16.630 1.00 90.81 130 ASP A N 1
ATOM 1078 C CA . ASP A 1 130 ? 9.413 1.527 -16.767 1.00 90.81 130 ASP A CA 1
ATOM 1079 C C . ASP A 1 130 ? 10.693 1.509 -17.619 1.00 90.81 130 ASP A C 1
ATOM 1081 O O . ASP A 1 130 ? 10.986 2.482 -18.315 1.00 90.81 130 ASP A O 1
ATOM 1085 N N . ALA A 1 131 ? 11.425 0.388 -17.655 1.00 93.31 131 ALA A N 1
ATOM 1086 C CA . ALA A 1 131 ? 12.584 0.260 -18.531 1.00 93.31 131 ALA A CA 1
ATOM 1087 C C . ALA A 1 131 ? 12.160 0.137 -20.001 1.00 93.31 131 ALA A C 1
ATOM 1089 O O . ALA A 1 131 ? 12.760 0.794 -20.847 1.00 93.31 131 ALA A O 1
ATOM 1090 N N . ILE A 1 132 ? 11.108 -0.630 -20.319 1.00 92.88 132 ILE A N 1
ATOM 1091 C CA . ILE A 1 132 ? 10.532 -0.672 -21.675 1.00 92.88 132 ILE A CA 1
ATOM 1092 C C . ILE A 1 132 ? 10.089 0.723 -22.118 1.00 92.88 132 ILE A C 1
ATOM 1094 O O . ILE A 1 132 ? 10.389 1.114 -23.245 1.00 92.88 132 ILE A O 1
ATOM 1098 N N . ILE A 1 133 ? 9.423 1.485 -21.245 1.00 95.69 133 ILE A N 1
ATOM 1099 C CA . ILE A 1 133 ? 8.989 2.853 -21.566 1.00 95.69 133 ILE A CA 1
ATOM 1100 C C . ILE A 1 133 ? 10.184 3.712 -21.968 1.00 95.69 133 ILE A C 1
ATOM 1102 O O . ILE A 1 133 ? 10.173 4.313 -23.042 1.00 95.69 133 ILE A O 1
ATOM 1106 N N . LYS A 1 134 ? 11.237 3.704 -21.147 1.00 96.38 134 LYS A N 1
ATOM 1107 C CA . LYS A 1 134 ? 12.458 4.463 -21.407 1.00 96.38 134 LYS A CA 1
ATOM 1108 C C . LYS A 1 134 ? 13.174 4.015 -22.682 1.00 96.38 134 LYS A C 1
ATOM 1110 O O . LYS A 1 134 ? 13.543 4.849 -23.499 1.00 96.38 134 LYS A O 1
ATOM 1115 N N . ILE A 1 135 ? 13.316 2.704 -22.899 1.00 97.06 135 ILE A N 1
ATOM 1116 C CA . ILE A 1 135 ? 13.955 2.145 -24.101 1.00 97.06 135 ILE A CA 1
ATOM 1117 C C . ILE A 1 135 ? 13.229 2.608 -25.368 1.00 97.06 135 ILE A C 1
ATOM 1119 O O . ILE A 1 135 ? 13.880 3.000 -26.335 1.00 97.06 135 ILE A O 1
ATOM 1123 N N . LEU A 1 136 ? 11.894 2.563 -25.380 1.00 96.62 136 LEU A N 1
ATOM 1124 C CA . LEU A 1 136 ? 11.094 2.988 -26.530 1.00 96.62 136 LEU A CA 1
ATOM 1125 C C . LEU A 1 136 ? 11.156 4.507 -26.728 1.00 96.62 136 LEU A C 1
ATOM 1127 O O . LEU A 1 136 ? 11.367 4.957 -27.854 1.00 96.62 136 LEU A O 1
ATOM 1131 N N . SER A 1 137 ? 11.035 5.272 -25.641 1.00 97.75 137 SER A N 1
ATOM 1132 C CA . SER A 1 137 ? 11.182 6.731 -25.627 1.00 97.75 137 SER A CA 1
ATOM 1133 C C . SER A 1 137 ? 12.509 7.153 -26.265 1.00 97.75 137 SER A C 1
ATOM 1135 O O . SER A 1 137 ? 12.520 7.876 -27.260 1.00 97.75 137 SER A O 1
ATOM 1137 N N . ASP A 1 138 ? 13.625 6.607 -25.773 1.00 97.75 138 ASP A N 1
ATOM 1138 C CA . ASP A 1 138 ? 14.975 6.927 -26.248 1.00 97.75 138 ASP A CA 1
ATOM 1139 C C . ASP A 1 138 ? 15.206 6.457 -27.695 1.00 97.75 138 ASP A C 1
ATOM 1141 O O . ASP A 1 138 ? 15.793 7.172 -28.508 1.00 97.75 138 ASP A O 1
ATOM 1145 N N . LYS A 1 139 ? 14.739 5.250 -28.048 1.00 98.00 139 LYS A N 1
ATOM 1146 C CA . LYS A 1 139 ? 14.959 4.657 -29.377 1.00 98.00 139 LYS A CA 1
ATOM 1147 C C . LYS A 1 139 ? 14.224 5.402 -30.488 1.00 98.00 139 LYS A C 1
ATOM 1149 O O . LYS A 1 139 ? 14.762 5.508 -31.593 1.00 98.00 139 LYS A O 1
ATOM 1154 N N . PHE A 1 140 ? 12.997 5.839 -30.219 1.00 97.56 140 PHE A N 1
ATOM 1155 C CA . PHE A 1 140 ? 12.122 6.472 -31.207 1.00 97.56 140 PHE A CA 1
ATOM 1156 C C . PHE A 1 140 ? 12.040 7.994 -31.052 1.00 97.56 140 PHE A C 1
ATOM 1158 O O . PHE A 1 140 ? 11.392 8.640 -31.872 1.00 97.56 140 PHE A O 1
ATOM 1165 N N . ASN A 1 141 ? 12.730 8.567 -30.059 1.00 97.38 141 ASN A N 1
ATOM 1166 C CA . ASN A 1 141 ? 12.719 9.997 -29.745 1.00 97.38 141 ASN A CA 1
ATOM 1167 C C . ASN A 1 141 ? 11.289 10.542 -29.553 1.00 97.38 141 ASN A C 1
ATOM 1169 O O . ASN A 1 141 ? 10.934 11.607 -30.061 1.00 97.38 141 ASN A O 1
ATOM 1173 N N . VAL A 1 142 ? 10.471 9.772 -28.836 1.00 97.44 142 VAL A N 1
ATOM 1174 C CA . VAL A 1 142 ? 9.102 10.119 -28.421 1.00 97.44 142 VAL A CA 1
ATOM 1175 C C . VAL A 1 142 ? 9.076 10.323 -26.912 1.00 97.44 142 VAL A C 1
ATOM 1177 O O . VAL A 1 142 ? 9.975 9.865 -26.217 1.00 97.44 142 VAL A O 1
ATOM 1180 N N . SER A 1 143 ? 8.064 11.005 -26.380 1.00 97.88 143 SER A N 1
ATOM 1181 C CA . SER A 1 143 ? 7.980 11.197 -24.925 1.00 97.88 143 SER A CA 1
ATOM 1182 C C . SER A 1 143 ? 7.574 9.907 -24.198 1.00 97.88 143 SER A C 1
ATOM 1184 O O . SER A 1 143 ? 6.764 9.131 -24.705 1.00 97.88 143 SER A O 1
ATOM 1186 N N . GLU A 1 144 ? 8.041 9.702 -22.962 1.00 96.88 144 GLU A N 1
ATOM 1187 C CA . GLU A 1 144 ? 7.584 8.579 -22.123 1.00 96.88 144 GLU A CA 1
ATOM 1188 C C . GLU A 1 144 ? 6.054 8.573 -21.933 1.00 96.88 144 GLU A C 1
ATOM 1190 O O . GLU A 1 144 ? 5.431 7.513 -21.895 1.00 96.88 144 GLU A O 1
ATOM 1195 N N . ALA A 1 145 ? 5.431 9.756 -21.872 1.00 96.69 145 ALA A N 1
ATOM 1196 C CA . ALA A 1 145 ? 3.979 9.912 -21.780 1.00 96.69 145 ALA A CA 1
ATOM 1197 C C . ALA A 1 145 ? 3.243 9.390 -23.028 1.00 96.69 145 ALA A C 1
ATOM 1199 O O . ALA A 1 145 ? 2.157 8.819 -22.920 1.00 96.69 145 ALA A O 1
ATOM 1200 N N . GLU A 1 146 ? 3.840 9.556 -24.206 1.00 97.00 146 GLU A N 1
ATOM 1201 C CA . GLU A 1 146 ? 3.317 9.013 -25.459 1.00 97.00 146 GLU A CA 1
ATOM 1202 C C . GLU A 1 146 ? 3.459 7.489 -25.505 1.00 97.00 146 GLU A C 1
ATOM 1204 O O . GLU A 1 146 ? 2.508 6.789 -25.837 1.00 97.00 146 GLU A O 1
ATOM 1209 N N . VAL A 1 147 ? 4.600 6.941 -25.078 1.00 96.81 147 VAL A N 1
ATOM 1210 C CA . VAL A 1 147 ? 4.762 5.481 -24.967 1.00 96.81 147 VAL A CA 1
ATOM 1211 C C . VAL A 1 147 ? 3.744 4.888 -23.989 1.00 96.81 147 VAL A C 1
ATOM 1213 O O . VAL A 1 147 ? 3.131 3.859 -24.270 1.00 96.81 147 VAL A O 1
ATOM 1216 N N . LEU A 1 148 ? 3.522 5.550 -22.851 1.00 95.12 148 LEU A N 1
ATOM 1217 C CA . LEU A 1 148 ? 2.515 5.152 -21.869 1.00 95.12 148 LEU A CA 1
ATOM 1218 C C . LEU A 1 148 ? 1.103 5.109 -22.461 1.00 95.12 148 LEU A C 1
ATOM 1220 O O . LEU A 1 148 ? 0.375 4.151 -22.202 1.00 95.12 148 LEU A O 1
ATOM 1224 N N . SER A 1 149 ? 0.714 6.112 -23.252 1.00 95.44 149 SER A N 1
ATOM 1225 C CA . SER A 1 149 ? -0.614 6.141 -23.874 1.00 95.44 149 SER A CA 1
ATOM 1226 C C . SER A 1 149 ? -0.777 5.039 -24.926 1.00 95.44 149 SER A C 1
ATOM 1228 O O . SER A 1 149 ? -1.832 4.408 -24.983 1.00 95.44 149 SER A O 1
ATOM 1230 N N . LEU A 1 150 ? 0.283 4.733 -25.683 1.00 95.25 150 LEU A N 1
ATOM 1231 C CA . LEU A 1 150 ? 0.307 3.632 -26.651 1.00 95.25 150 LEU A CA 1
ATOM 1232 C C . LEU A 1 150 ? 0.198 2.253 -25.986 1.00 95.25 150 LEU A C 1
ATOM 1234 O O . LEU A 1 150 ? -0.403 1.346 -26.558 1.00 95.25 150 LEU A O 1
ATOM 1238 N N . LEU A 1 151 ? 0.762 2.087 -24.786 1.00 95.00 151 LEU A N 1
ATOM 1239 C CA . LEU A 1 151 ? 0.719 0.830 -24.031 1.00 95.00 151 LEU A CA 1
ATOM 1240 C C . LEU A 1 151 ? -0.533 0.677 -23.159 1.00 95.00 151 LEU A C 1
ATOM 1242 O O . LEU A 1 151 ? -0.797 -0.425 -22.687 1.00 95.00 151 LEU A O 1
ATOM 1246 N N . ALA A 1 152 ? -1.327 1.732 -22.953 1.00 93.88 152 ALA A N 1
ATOM 1247 C CA . ALA A 1 152 ? -2.528 1.679 -22.117 1.00 93.88 152 ALA A CA 1
ATOM 1248 C C . ALA A 1 152 ? -3.505 0.530 -22.476 1.00 93.88 152 ALA A C 1
ATOM 1250 O O . ALA A 1 152 ? -4.008 -0.111 -21.551 1.00 93.88 152 ALA A O 1
ATOM 1251 N N . PRO A 1 153 ? -3.734 0.180 -23.762 1.00 95.50 153 PRO A N 1
ATOM 1252 C CA . PRO A 1 153 ? -4.588 -0.955 -24.127 1.00 95.50 153 PRO A CA 1
ATOM 1253 C C . PRO A 1 153 ? -4.060 -2.336 -23.702 1.00 95.50 153 PRO A C 1
ATOM 1255 O O . PRO A 1 153 ? -4.814 -3.303 -23.760 1.00 95.50 153 PRO A O 1
ATOM 1258 N N . ALA A 1 154 ? -2.788 -2.457 -23.301 1.00 95.50 154 ALA A N 1
ATOM 1259 C CA . ALA A 1 154 ? -2.202 -3.717 -22.838 1.00 95.50 154 ALA A CA 1
ATOM 1260 C C . ALA A 1 154 ? -2.571 -4.062 -21.383 1.00 95.50 154 ALA A C 1
ATOM 1262 O O . ALA A 1 154 ? -2.307 -5.178 -20.935 1.00 95.50 154 ALA A O 1
ATOM 1263 N N . GLN A 1 155 ? -3.168 -3.123 -20.639 1.00 95.75 155 GLN A N 1
ATOM 1264 C CA . GLN A 1 155 ? -3.617 -3.369 -19.273 1.00 95.75 155 GLN A CA 1
ATOM 1265 C C . GLN A 1 155 ? -4.725 -4.429 -19.247 1.00 95.75 155 GLN A C 1
ATOM 1267 O O . GLN A 1 155 ? -5.714 -4.327 -19.975 1.00 95.75 155 GLN A O 1
ATOM 1272 N N . TYR A 1 156 ? -4.608 -5.413 -18.352 1.00 94.62 156 TYR A N 1
ATOM 1273 C CA . TYR A 1 156 ? -5.682 -6.383 -18.159 1.00 94.62 156 TYR A CA 1
ATOM 1274 C C . TYR A 1 156 ? -6.947 -5.700 -17.615 1.00 94.62 156 TYR A C 1
ATOM 1276 O O . TYR A 1 156 ? -6.878 -5.001 -16.597 1.00 94.62 156 TYR A O 1
ATOM 1284 N N . PRO A 1 157 ? -8.122 -5.939 -18.227 1.00 94.56 157 PRO A N 1
ATOM 1285 C CA . PRO A 1 157 ? -9.380 -5.372 -17.763 1.00 94.56 157 PRO A CA 1
ATOM 1286 C C . PRO A 1 157 ? -9.894 -6.144 -16.539 1.00 94.56 157 PRO A C 1
ATOM 1288 O O . PRO A 1 157 ? -10.732 -7.037 -16.649 1.00 94.56 157 PRO A O 1
ATOM 1291 N N . VAL A 1 158 ? -9.375 -5.815 -15.355 1.00 96.50 158 VAL A N 1
ATOM 1292 C CA . VAL A 1 158 ? -9.809 -6.425 -14.090 1.00 96.50 158 VAL A CA 1
ATOM 1293 C C . VAL A 1 158 ? -11.091 -5.735 -13.590 1.00 96.50 158 VAL A C 1
ATOM 1295 O O . VAL A 1 158 ? -11.074 -4.522 -13.365 1.00 96.50 158 VAL A O 1
ATOM 1298 N N . PRO A 1 159 ? -12.204 -6.463 -13.374 1.00 96.00 159 PRO A N 1
ATOM 1299 C CA . PRO A 1 159 ? -13.503 -5.871 -13.052 1.00 96.00 159 PRO A CA 1
ATOM 1300 C C . PRO A 1 159 ? -13.643 -5.530 -11.554 1.00 96.00 159 PRO A C 1
ATOM 1302 O O . PRO A 1 159 ? -14.533 -6.029 -10.870 1.00 96.00 159 PRO A O 1
ATOM 1305 N N . PHE A 1 160 ? -12.772 -4.662 -11.026 1.00 95.44 160 PHE A N 1
ATOM 1306 C CA . PHE A 1 160 ? -12.700 -4.349 -9.589 1.00 95.44 160 PHE A CA 1
ATOM 1307 C C . PHE A 1 160 ? -14.022 -3.868 -8.972 1.00 95.44 160 PHE A C 1
ATOM 1309 O O . PHE A 1 160 ? -14.308 -4.196 -7.826 1.00 95.44 160 PHE A O 1
ATOM 1316 N N . ALA A 1 161 ? -14.835 -3.114 -9.716 1.00 93.25 161 ALA A N 1
ATOM 1317 C CA . ALA A 1 161 ? -16.090 -2.548 -9.211 1.00 93.25 161 ALA A CA 1
ATOM 1318 C C . ALA A 1 161 ? -17.167 -3.599 -8.886 1.00 93.25 161 ALA A C 1
ATOM 1320 O O . ALA A 1 161 ? -18.076 -3.328 -8.108 1.00 93.25 161 ALA A O 1
ATOM 1321 N N . VAL A 1 162 ? -17.075 -4.787 -9.486 1.00 95.31 162 VAL A N 1
ATOM 1322 C CA . VAL A 1 162 ? -18.033 -5.889 -9.292 1.00 95.31 162 VAL A CA 1
ATOM 1323 C C . VAL A 1 162 ? -17.370 -7.121 -8.680 1.00 95.31 162 VAL A C 1
ATOM 1325 O O . VAL A 1 162 ? -17.973 -8.189 -8.642 1.00 95.31 162 VAL A O 1
ATOM 1328 N N . MET A 1 163 ? -16.126 -6.981 -8.216 1.00 96.38 163 MET A N 1
ATOM 1329 C CA . MET A 1 163 ? -15.328 -8.068 -7.664 1.00 96.38 163 MET A CA 1
ATOM 1330 C C . MET A 1 163 ? -15.835 -8.443 -6.260 1.00 96.38 163 MET A C 1
ATOM 1332 O O . MET A 1 163 ? -15.805 -7.598 -5.360 1.00 96.38 163 MET A O 1
ATOM 1336 N N . PRO A 1 164 ? -16.280 -9.692 -6.033 1.00 96.69 164 PRO A N 1
ATOM 1337 C CA . PRO A 1 164 ? -16.594 -10.186 -4.697 1.00 96.69 164 PRO A CA 1
ATOM 1338 C C . PRO A 1 164 ? -15.378 -10.128 -3.763 1.00 96.69 164 PRO A C 1
ATOM 1340 O O . PRO A 1 164 ? -14.231 -10.199 -4.201 1.00 96.69 164 PRO A O 1
ATOM 1343 N N . LEU A 1 165 ? -15.620 -10.071 -2.448 1.00 95.81 165 LEU A N 1
ATOM 1344 C CA . LEU A 1 165 ? -14.541 -10.004 -1.453 1.00 95.81 165 LEU A CA 1
ATOM 1345 C C . LEU A 1 165 ? -13.562 -11.188 -1.556 1.00 95.81 165 LEU A C 1
ATOM 1347 O O . LEU A 1 165 ? -12.358 -10.992 -1.408 1.00 95.81 165 LEU A O 1
ATOM 1351 N N . GLN A 1 166 ? -14.067 -12.397 -1.820 1.00 97.00 166 GLN A N 1
ATOM 1352 C CA . GLN A 1 166 ? -13.229 -13.589 -1.969 1.00 97.00 166 GLN A CA 1
ATOM 1353 C C . GLN A 1 166 ? -12.294 -13.468 -3.182 1.00 97.00 166 GLN A C 1
ATOM 1355 O O . GLN A 1 166 ? -11.090 -13.667 -3.046 1.00 97.00 166 GLN A O 1
ATOM 1360 N N . ASP A 1 167 ? -12.815 -13.031 -4.329 1.00 98.12 167 ASP A N 1
ATOM 1361 C CA . ASP A 1 167 ? -12.014 -12.796 -5.534 1.00 98.12 167 ASP A CA 1
ATOM 1362 C C . ASP A 1 167 ? -10.967 -11.697 -5.305 1.00 98.12 167 ASP A C 1
ATOM 1364 O O . ASP A 1 167 ? -9.842 -11.806 -5.785 1.00 98.12 167 ASP A O 1
ATOM 1368 N N . ALA A 1 168 ? -11.288 -10.656 -4.526 1.00 97.19 168 ALA A N 1
ATOM 1369 C CA . ALA A 1 168 ? -10.325 -9.613 -4.164 1.00 97.19 168 ALA A CA 1
ATOM 1370 C C . ALA A 1 168 ? -9.180 -10.147 -3.285 1.00 97.19 168 ALA A C 1
ATOM 1372 O O . ALA A 1 168 ? -8.017 -9.782 -3.487 1.00 97.19 168 ALA A O 1
ATOM 1373 N N . ILE A 1 169 ? -9.492 -11.034 -2.334 1.00 97.88 169 ILE A N 1
ATOM 1374 C CA . ILE A 1 169 ? -8.502 -11.737 -1.504 1.00 97.88 169 ILE A CA 1
ATOM 1375 C C . ILE A 1 169 ? -7.596 -12.606 -2.384 1.00 97.88 169 ILE A C 1
ATOM 1377 O O . ILE A 1 169 ? -6.370 -12.544 -2.264 1.00 97.88 169 ILE A O 1
ATOM 1381 N N . GLU A 1 170 ? -8.182 -13.389 -3.287 1.00 98.06 170 GLU A N 1
ATOM 1382 C CA . GLU A 1 170 ? -7.445 -14.280 -4.187 1.00 98.06 170 GLU A CA 1
ATOM 1383 C C . GLU A 1 170 ? -6.604 -13.504 -5.203 1.00 98.06 170 GLU A C 1
ATOM 1385 O O . GLU A 1 170 ? -5.455 -13.869 -5.457 1.00 98.06 170 GL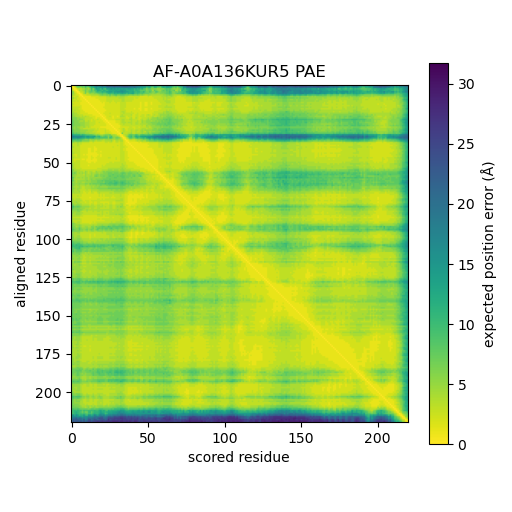U A O 1
ATOM 1390 N N . TYR A 1 171 ? -7.1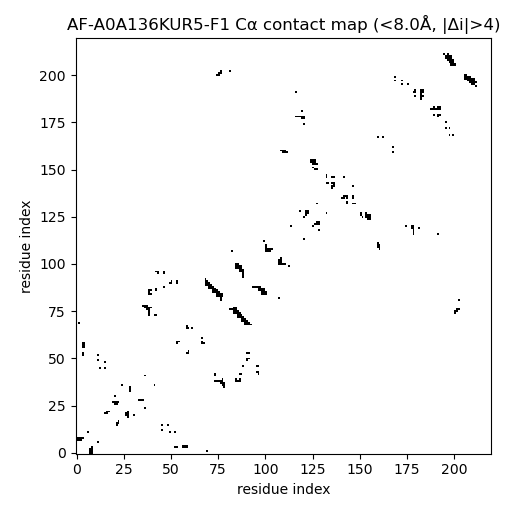13 -12.379 -5.710 1.00 97.75 171 TYR A N 1
ATOM 1391 C CA . TYR A 1 171 ? -6.363 -11.465 -6.565 1.00 97.75 171 TYR A CA 1
ATOM 1392 C C . TYR A 1 171 ? -5.132 -10.909 -5.839 1.00 97.75 171 TYR A C 1
ATOM 1394 O O . TYR A 1 171 ? -4.026 -10.944 -6.384 1.00 97.75 171 TYR A O 1
ATOM 1402 N N . ALA A 1 172 ? -5.283 -10.443 -4.594 1.00 97.00 172 ALA A N 1
ATOM 1403 C CA . ALA A 1 172 ? -4.159 -9.963 -3.791 1.00 97.00 172 ALA A CA 1
ATOM 1404 C C . ALA A 1 172 ? -3.129 -11.077 -3.529 1.00 97.00 172 ALA A C 1
ATOM 1406 O O . ALA A 1 172 ? -1.926 -10.862 -3.701 1.00 97.00 172 ALA A O 1
ATOM 1407 N N . TYR A 1 173 ? -3.593 -12.282 -3.181 1.00 97.62 173 TYR A N 1
ATOM 1408 C CA . TYR A 1 173 ? -2.736 -13.454 -2.995 1.00 97.62 173 TYR A CA 1
ATOM 1409 C C . TYR A 1 173 ? -1.957 -13.799 -4.271 1.00 97.62 173 TYR A C 1
ATOM 1411 O O . TYR A 1 173 ? -0.745 -14.027 -4.223 1.00 97.62 173 TYR A O 1
ATOM 1419 N N . TYR A 1 174 ? -2.627 -13.803 -5.423 1.00 97.81 174 TYR A N 1
ATOM 1420 C CA . TYR A 1 174 ? -2.008 -14.078 -6.714 1.00 97.81 174 TYR A CA 1
ATOM 1421 C C . TYR A 1 174 ? -0.936 -13.039 -7.065 1.00 97.81 174 TYR A C 1
ATOM 1423 O O . TYR A 1 174 ? 0.192 -13.418 -7.378 1.00 97.81 174 TYR A O 1
ATOM 1431 N N . MET A 1 175 ? -1.238 -11.743 -6.932 1.00 97.62 175 MET A N 1
ATOM 1432 C CA . MET A 1 175 ? -0.281 -10.670 -7.238 1.00 97.62 175 MET A CA 1
ATOM 1433 C C . MET A 1 175 ? 0.981 -10.747 -6.372 1.00 97.62 175 MET A C 1
ATOM 1435 O O . MET A 1 175 ? 2.086 -10.551 -6.877 1.00 97.62 175 MET A O 1
ATOM 1439 N N . ILE A 1 176 ? 0.853 -11.099 -5.090 1.00 96.88 176 ILE A N 1
ATOM 1440 C CA . ILE A 1 176 ? 2.019 -11.289 -4.218 1.00 96.88 176 ILE A CA 1
ATOM 1441 C C . ILE A 1 176 ? 2.834 -12.514 -4.656 1.00 96.88 176 ILE A C 1
ATOM 1443 O O . ILE A 1 176 ? 4.059 -12.431 -4.729 1.00 96.88 176 ILE A O 1
ATOM 1447 N N . ASN A 1 177 ? 2.189 -13.630 -5.011 1.00 97.38 177 ASN A N 1
ATOM 1448 C CA . ASN A 1 177 ? 2.894 -14.811 -5.523 1.00 97.38 177 ASN A CA 1
ATOM 1449 C C . ASN A 1 177 ? 3.645 -14.536 -6.830 1.00 97.38 177 ASN A C 1
ATOM 1451 O O . ASN A 1 177 ? 4.735 -15.071 -7.025 1.00 97.38 177 ASN A O 1
ATOM 1455 N N . VAL A 1 178 ? 3.106 -13.683 -7.704 1.00 97.19 178 VAL A N 1
ATOM 1456 C CA . VAL A 1 178 ? 3.799 -13.230 -8.920 1.00 97.19 178 VAL A CA 1
ATOM 1457 C C . VAL A 1 178 ? 5.094 -12.503 -8.555 1.00 97.19 178 VAL A C 1
ATOM 1459 O O . VAL A 1 178 ? 6.150 -12.818 -9.108 1.00 97.19 178 VAL A O 1
ATOM 1462 N N . THR A 1 179 ? 5.053 -11.594 -7.577 1.00 97.19 179 THR A N 1
ATOM 1463 C CA . THR A 1 179 ? 6.256 -10.913 -7.076 1.00 97.19 179 THR A CA 1
ATOM 1464 C C . THR A 1 179 ? 7.245 -11.889 -6.437 1.00 97.19 179 THR A C 1
ATOM 1466 O O . THR A 1 179 ? 8.433 -11.838 -6.755 1.00 97.19 179 THR A O 1
ATOM 1469 N N . ILE A 1 180 ? 6.783 -12.820 -5.596 1.00 97.00 180 ILE A N 1
ATOM 1470 C CA . ILE A 1 180 ? 7.640 -13.857 -4.992 1.00 97.00 180 ILE A CA 1
ATOM 1471 C C . ILE A 1 180 ? 8.320 -14.688 -6.084 1.00 97.00 180 ILE A C 1
ATOM 1473 O O . ILE A 1 180 ? 9.537 -14.864 -6.067 1.00 97.00 180 ILE A O 1
ATOM 1477 N N . GLY A 1 181 ? 7.552 -15.163 -7.069 1.00 96.75 181 GLY A N 1
ATOM 1478 C CA . GLY A 1 181 ? 8.074 -15.921 -8.202 1.00 96.75 181 GLY A CA 1
ATOM 1479 C C . GLY A 1 181 ? 9.138 -15.136 -8.965 1.00 96.75 181 GLY A C 1
ATOM 1480 O O . GLY A 1 181 ? 10.220 -15.660 -9.229 1.00 96.75 181 GLY A O 1
ATOM 1481 N N . ARG A 1 182 ? 8.885 -13.851 -9.241 1.00 95.81 182 ARG A N 1
ATOM 1482 C CA . ARG A 1 182 ? 9.863 -12.973 -9.891 1.00 95.81 182 ARG A CA 1
ATOM 1483 C C . ARG A 1 182 ? 11.171 -12.894 -9.105 1.00 95.81 182 ARG A C 1
ATOM 1485 O O . ARG A 1 182 ? 12.229 -13.028 -9.709 1.00 95.81 182 ARG A O 1
ATOM 1492 N N . TYR A 1 183 ? 11.137 -12.667 -7.792 1.00 95.50 183 TYR A N 1
ATOM 1493 C CA . TYR A 1 183 ? 12.369 -12.515 -6.999 1.00 95.50 183 TYR A CA 1
ATOM 1494 C C . TYR A 1 183 ? 13.086 -13.834 -6.712 1.00 95.50 183 TYR A C 1
ATOM 1496 O O . TYR A 1 183 ? 14.278 -13.807 -6.432 1.00 95.50 183 TYR A O 1
ATOM 1504 N N . ARG A 1 184 ? 12.388 -14.965 -6.824 1.00 95.81 184 ARG A N 1
ATOM 1505 C CA . ARG A 1 184 ? 12.967 -16.303 -6.685 1.00 95.81 184 ARG A CA 1
ATOM 1506 C C . ARG A 1 184 ? 13.686 -16.789 -7.944 1.00 95.81 184 ARG A C 1
ATOM 1508 O O . ARG A 1 184 ? 14.695 -17.477 -7.847 1.00 95.81 184 ARG A O 1
ATOM 1515 N N . PHE A 1 185 ? 13.137 -16.501 -9.126 1.00 95.75 185 PHE A N 1
ATOM 1516 C CA . PHE A 1 185 ? 13.614 -17.101 -10.381 1.00 95.75 185 PHE A CA 1
ATOM 1517 C C . PHE A 1 185 ? 14.447 -16.160 -11.260 1.00 95.75 185 PHE A C 1
ATOM 1519 O O . PHE A 1 185 ? 15.074 -16.620 -12.213 1.00 95.75 185 PHE A O 1
ATOM 1526 N N . VAL A 1 186 ? 14.477 -14.859 -10.963 1.00 94.38 186 VAL A N 1
ATOM 1527 C CA . VAL A 1 186 ? 15.336 -13.891 -11.661 1.00 94.38 186 VAL A CA 1
ATOM 1528 C C . VAL A 1 186 ? 16.650 -13.726 -10.902 1.00 94.38 186 VAL A C 1
ATOM 1530 O O . VAL A 1 186 ? 16.657 -13.675 -9.676 1.00 94.38 186 VAL A O 1
ATOM 1533 N N . ILE A 1 187 ? 17.764 -13.604 -11.633 1.00 95.00 187 ILE A N 1
ATOM 1534 C CA . ILE A 1 187 ? 19.090 -13.354 -11.049 1.00 95.00 187 ILE A CA 1
ATOM 1535 C C . ILE A 1 187 ? 19.042 -12.113 -10.151 1.00 95.00 187 ILE A C 1
ATOM 1537 O O . ILE A 1 187 ? 18.679 -11.021 -10.592 1.00 95.00 187 ILE A O 1
ATOM 1541 N N . GLY A 1 188 ? 19.457 -12.287 -8.900 1.00 92.94 188 GLY A N 1
ATOM 1542 C CA . GLY A 1 188 ? 19.496 -11.234 -7.898 1.00 92.94 188 GLY A CA 1
ATOM 1543 C C . GLY A 1 188 ? 19.134 -11.761 -6.510 1.00 92.94 188 GLY A C 1
ATOM 1544 O O . GLY A 1 188 ? 18.932 -12.961 -6.333 1.00 92.94 188 GLY A O 1
ATOM 1545 N N . PRO A 1 189 ? 19.080 -10.874 -5.508 1.00 92.94 189 PRO A N 1
ATOM 1546 C CA . PRO A 1 189 ? 18.635 -11.245 -4.172 1.00 92.94 189 PRO A CA 1
ATOM 1547 C C . PRO A 1 189 ? 17.130 -11.555 -4.140 1.00 92.94 189 PRO A C 1
ATOM 1549 O O . PRO A 1 189 ? 16.326 -10.843 -4.748 1.00 92.94 189 PRO A O 1
ATOM 1552 N N . GLU A 1 190 ? 16.743 -12.562 -3.354 1.00 92.25 190 GLU A N 1
ATOM 1553 C CA . GLU A 1 190 ? 15.342 -12.898 -3.066 1.00 92.25 190 GLU A CA 1
ATOM 1554 C C . GLU A 1 190 ? 14.722 -11.866 -2.105 1.00 92.25 190 GLU A C 1
ATOM 1556 O O . GLU A 1 190 ? 14.583 -12.090 -0.903 1.00 92.25 190 GLU A O 1
ATOM 1561 N N . LEU A 1 191 ? 14.382 -10.684 -2.624 1.00 93.94 191 LEU A N 1
ATOM 1562 C CA . LEU A 1 191 ? 13.878 -9.571 -1.807 1.00 93.94 191 LEU A CA 1
ATOM 1563 C C . LEU A 1 191 ? 12.403 -9.721 -1.387 1.00 93.94 191 LEU A C 1
ATOM 1565 O O . LEU A 1 191 ? 11.947 -8.997 -0.502 1.00 93.94 191 LEU A O 1
ATOM 1569 N N . CYS A 1 192 ? 11.652 -10.636 -2.006 1.00 93.88 192 CYS A N 1
ATOM 1570 C CA . CYS A 1 192 ? 10.255 -10.925 -1.683 1.00 93.88 192 CYS A CA 1
ATOM 1571 C C . CYS A 1 192 ? 10.048 -12.435 -1.524 1.00 93.88 192 CYS A C 1
ATOM 1573 O O . CYS A 1 192 ? 10.398 -13.202 -2.419 1.00 93.88 192 CYS A O 1
ATOM 1575 N N . GLY A 1 193 ? 9.462 -12.858 -0.404 1.00 90.94 193 GLY A N 1
ATOM 1576 C CA . GLY A 1 193 ? 9.245 -14.268 -0.089 1.00 90.94 193 GLY A CA 1
ATOM 1577 C C . GLY A 1 193 ? 8.591 -14.475 1.276 1.00 90.94 193 GLY A C 1
ATOM 1578 O O . GLY A 1 193 ? 8.153 -13.526 1.926 1.00 90.94 193 GLY A O 1
ATOM 1579 N N . GLY A 1 194 ? 8.568 -15.731 1.724 1.00 88.75 194 GLY A N 1
ATOM 1580 C CA . GLY A 1 194 ? 7.982 -16.129 3.005 1.00 88.75 194 GLY A CA 1
ATOM 1581 C C . GLY A 1 194 ? 6.448 -16.238 2.991 1.00 88.75 194 GLY A C 1
ATOM 1582 O O . GLY A 1 194 ? 5.826 -16.155 1.932 1.00 88.75 194 GLY A O 1
ATOM 1583 N N . PRO A 1 195 ? 5.828 -16.485 4.162 1.00 91.56 195 PRO A N 1
ATOM 1584 C CA . PRO A 1 195 ? 4.377 -16.600 4.280 1.00 91.56 195 PRO A CA 1
ATOM 1585 C C . PRO A 1 195 ? 3.662 -15.299 3.900 1.00 91.56 195 PRO A C 1
ATOM 1587 O O . PRO A 1 195 ? 4.034 -14.229 4.377 1.00 91.56 195 PRO A O 1
ATOM 1590 N N . ILE A 1 196 ? 2.607 -15.410 3.091 1.00 94.94 196 ILE A N 1
ATOM 1591 C CA . ILE A 1 196 ? 1.744 -14.283 2.727 1.00 94.94 196 ILE A CA 1
ATOM 1592 C C . ILE A 1 196 ? 0.696 -14.087 3.825 1.00 94.94 196 ILE A C 1
ATOM 1594 O O . ILE A 1 196 ? -0.102 -14.985 4.113 1.00 94.94 196 ILE A O 1
ATOM 1598 N N . GLU A 1 197 ? 0.686 -12.896 4.415 1.00 95.31 197 GLU A N 1
ATOM 1599 C CA . GLU A 1 197 ? -0.341 -12.464 5.361 1.00 95.31 197 GLU A CA 1
ATOM 1600 C C . GLU A 1 197 ? -1.379 -11.605 4.634 1.00 95.31 197 GLU A C 1
ATOM 1602 O O . GLU A 1 197 ? -1.032 -10.720 3.854 1.00 95.31 197 GLU A O 1
ATOM 1607 N N . ILE A 1 198 ? -2.658 -11.878 4.881 1.00 97.12 198 ILE A N 1
ATOM 1608 C CA . ILE A 1 198 ? -3.791 -11.185 4.268 1.00 97.12 198 ILE A CA 1
ATOM 1609 C C . ILE A 1 198 ? -4.782 -10.824 5.364 1.00 97.12 198 ILE A C 1
ATOM 1611 O O . ILE A 1 198 ? -5.184 -11.676 6.161 1.00 97.12 198 ILE A O 1
ATOM 1615 N N . ALA A 1 199 ? -5.219 -9.570 5.362 1.00 97.19 199 ALA A N 1
ATOM 1616 C CA . ALA A 1 199 ? -6.339 -9.102 6.158 1.00 97.19 199 ALA A CA 1
ATOM 1617 C C . ALA A 1 199 ? -7.387 -8.446 5.258 1.00 97.19 199 ALA A C 1
ATOM 1619 O O . ALA A 1 199 ? -7.050 -7.827 4.249 1.00 97.19 199 ALA A O 1
ATOM 1620 N N . ALA A 1 200 ? -8.651 -8.570 5.649 1.00 97.25 200 ALA A N 1
ATOM 1621 C CA . ALA A 1 200 ? -9.776 -7.904 5.019 1.00 97.25 200 ALA A CA 1
ATOM 1622 C C . ALA A 1 200 ? -10.401 -6.920 6.009 1.00 97.25 200 ALA A C 1
ATOM 1624 O O . ALA A 1 200 ? -10.670 -7.267 7.162 1.00 97.25 200 ALA A O 1
ATOM 1625 N N . ILE A 1 201 ? -10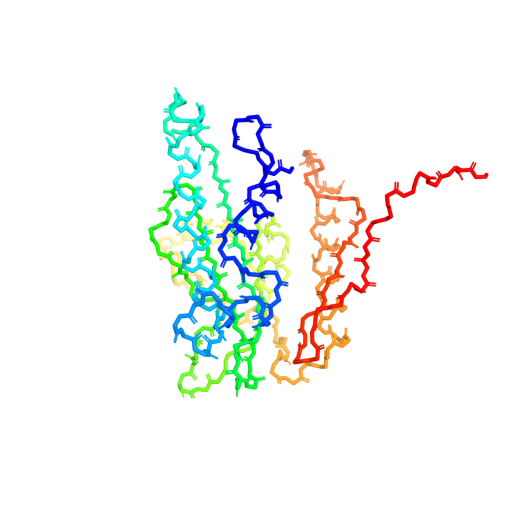.657 -5.700 5.544 1.00 96.31 201 ILE A N 1
ATOM 1626 C CA . ILE A 1 201 ? -11.437 -4.709 6.282 1.00 96.31 201 ILE A CA 1
ATOM 1627 C C . ILE A 1 201 ? -12.780 -4.587 5.579 1.00 96.31 201 ILE A C 1
ATOM 1629 O O . ILE A 1 201 ? -12.850 -4.318 4.381 1.00 96.31 201 ILE A O 1
ATOM 1633 N N . THR A 1 202 ? -13.845 -4.814 6.334 1.00 94.56 202 THR A N 1
ATOM 1634 C CA . THR A 1 202 ? -15.236 -4.724 5.876 1.00 94.56 202 THR A CA 1
ATOM 1635 C C . THR A 1 202 ? -15.986 -3.732 6.769 1.00 94.56 202 THR A C 1
ATOM 1637 O O . THR A 1 202 ? -15.458 -3.379 7.829 1.00 94.56 202 THR A O 1
ATOM 1640 N N . PRO A 1 203 ? -17.226 -3.335 6.433 1.00 90.88 203 PRO A N 1
ATOM 1641 C CA . PRO A 1 203 ? -18.049 -2.539 7.347 1.00 90.88 203 PRO A CA 1
ATOM 1642 C C . PRO A 1 203 ? -18.258 -3.205 8.720 1.00 90.88 203 PRO A C 1
ATOM 1644 O O . PRO A 1 203 ? -18.456 -2.522 9.717 1.00 90.88 203 PRO A O 1
ATOM 1647 N N . ASN A 1 204 ? -18.154 -4.538 8.791 1.00 90.00 204 ASN A N 1
ATOM 1648 C CA . ASN A 1 204 ? -18.264 -5.306 10.036 1.00 90.00 204 ASN A CA 1
ATOM 1649 C C . ASN A 1 204 ? -16.950 -5.370 10.834 1.00 90.00 204 ASN A C 1
ATOM 1651 O O . ASN A 1 204 ? -16.908 -5.979 11.901 1.00 90.00 204 ASN A O 1
ATOM 1655 N N . GLY A 1 205 ? -15.870 -4.781 10.317 1.00 91.06 205 GLY A N 1
ATOM 1656 C CA . GLY A 1 205 ? -14.576 -4.697 10.981 1.00 91.06 205 GLY A CA 1
ATOM 1657 C C . GLY A 1 205 ? -13.439 -5.421 10.262 1.00 91.06 205 GLY A C 1
ATOM 1658 O O . GLY A 1 205 ? -13.545 -5.859 9.108 1.00 91.06 205 GLY A O 1
ATOM 1659 N N . PHE A 1 206 ? -12.319 -5.501 10.978 1.00 94.06 206 PHE A N 1
ATOM 1660 C CA . PHE A 1 206 ? -11.050 -6.066 10.532 1.00 94.06 206 PHE A CA 1
ATOM 1661 C C . PHE A 1 206 ? -10.988 -7.576 10.794 1.00 94.06 206 PHE A C 1
ATOM 1663 O O . PHE A 1 206 ? -11.256 -8.032 11.905 1.00 94.06 206 PHE A O 1
ATOM 1670 N N . ASN A 1 207 ? -10.564 -8.348 9.793 1.00 95.62 207 ASN A N 1
ATOM 1671 C CA . ASN A 1 207 ? -10.428 -9.798 9.877 1.00 95.62 207 ASN A CA 1
ATOM 1672 C C . ASN A 1 207 ? -9.098 -10.259 9.274 1.00 95.62 207 ASN A C 1
ATOM 1674 O O . ASN A 1 207 ? -8.777 -9.928 8.133 1.00 95.62 207 ASN A O 1
ATOM 1678 N N . TRP A 1 208 ? -8.345 -11.076 10.012 1.00 96.38 208 TRP A N 1
ATOM 1679 C CA . TRP A 1 208 ? -7.215 -11.810 9.441 1.00 96.38 208 TRP A CA 1
ATOM 1680 C C . TRP A 1 208 ? -7.740 -12.981 8.610 1.00 96.38 208 TRP A C 1
ATOM 1682 O O . TRP A 1 208 ? -8.431 -13.846 9.138 1.00 96.38 208 TRP A O 1
ATOM 1692 N N . ILE A 1 209 ? -7.377 -13.018 7.331 1.00 96.38 209 ILE A N 1
ATOM 1693 C CA . ILE A 1 209 ? -7.674 -14.131 6.420 1.00 96.38 209 ILE A CA 1
ATOM 1694 C C . ILE A 1 209 ? -6.527 -15.146 6.449 1.00 96.38 209 ILE A C 1
ATOM 1696 O O . ILE A 1 209 ? -6.743 -16.350 6.519 1.00 96.38 209 ILE A O 1
ATOM 1700 N N . SER A 1 210 ? -5.293 -14.641 6.454 1.00 94.19 210 SER A N 1
ATOM 1701 C CA . SER A 1 210 ? -4.065 -15.413 6.639 1.00 94.19 210 SER A CA 1
ATOM 1702 C C . SER A 1 210 ? -3.110 -14.599 7.501 1.00 94.19 210 SER A C 1
ATOM 1704 O O . SER A 1 210 ? -2.862 -13.429 7.216 1.00 94.19 210 SER A O 1
ATOM 1706 N N . ARG A 1 211 ? -2.569 -15.195 8.564 1.00 92.88 211 ARG A N 1
ATOM 1707 C CA . ARG A 1 211 ? -1.615 -14.532 9.458 1.00 92.88 211 ARG A CA 1
ATOM 1708 C C . ARG A 1 211 ? -0.574 -15.525 9.938 1.00 92.88 211 ARG A C 1
ATOM 1710 O O . ARG A 1 211 ? -0.903 -16.660 10.287 1.00 92.88 211 ARG A O 1
ATOM 1717 N N . LYS A 1 212 ? 0.679 -15.091 10.015 1.00 86.38 212 LYS A N 1
ATOM 1718 C CA . LYS A 1 212 ? 1.755 -15.900 10.572 1.00 86.38 212 LYS A CA 1
ATOM 1719 C C . LYS A 1 212 ? 1.494 -16.162 12.057 1.00 86.38 212 LYS A C 1
ATOM 1721 O O . LYS A 1 212 ? 1.189 -15.257 12.834 1.00 86.38 212 LYS A O 1
ATOM 1726 N N . SER A 1 213 ? 1.653 -17.420 12.461 1.00 80.81 213 SER A N 1
ATOM 1727 C CA . SER A 1 213 ? 1.603 -17.801 13.871 1.00 80.81 213 SER A CA 1
ATOM 1728 C C . SER A 1 213 ? 2.904 -17.420 14.579 1.00 80.81 213 SER A C 1
ATOM 1730 O O . SER A 1 213 ? 4.000 -17.608 14.052 1.00 80.81 213 SER A O 1
ATOM 1732 N N . TRP A 1 214 ? 2.773 -16.918 15.803 1.00 76.94 214 TRP A N 1
ATOM 1733 C CA . TRP A 1 214 ? 3.883 -16.669 16.725 1.00 76.94 214 TRP A CA 1
ATOM 1734 C C . TRP A 1 214 ? 4.360 -17.953 17.417 1.00 76.94 214 TRP A C 1
ATOM 1736 O O . TRP A 1 214 ? 5.445 -17.978 17.995 1.00 76.94 214 TRP A O 1
ATOM 1746 N N . LYS A 1 215 ? 3.571 -19.035 17.349 1.00 78.19 215 LYS A N 1
ATOM 1747 C CA . LYS A 1 215 ? 3.992 -20.347 17.839 1.00 78.19 215 LYS A CA 1
ATOM 1748 C C . LYS A 1 215 ? 5.067 -20.899 16.909 1.00 78.19 215 LYS A C 1
ATOM 1750 O O . LYS A 1 215 ? 4.845 -21.014 15.704 1.00 78.19 215 LYS A O 1
ATOM 1755 N N . LEU A 1 216 ? 6.204 -21.283 17.482 1.00 70.81 216 LEU A N 1
ATOM 1756 C CA . LEU A 1 216 ? 7.190 -22.101 16.787 1.00 70.81 216 LEU A CA 1
ATOM 1757 C C . LEU A 1 216 ? 6.519 -23.434 16.448 1.00 70.81 216 LEU A C 1
ATOM 1759 O O . LEU A 1 216 ? 6.166 -24.196 17.349 1.00 70.81 216 LEU A O 1
ATOM 1763 N N . VAL A 1 217 ? 6.305 -23.701 15.163 1.00 68.69 217 VAL A N 1
ATOM 1764 C CA . VAL A 1 217 ? 5.903 -25.035 14.720 1.00 68.69 217 VAL A CA 1
ATOM 1765 C C . VAL A 1 217 ? 7.128 -25.919 14.935 1.00 68.69 217 VAL A C 1
ATOM 1767 O O . VAL A 1 217 ? 8.139 -25.749 14.255 1.00 68.69 217 VAL A O 1
ATOM 1770 N N . LYS A 1 218 ? 7.089 -26.797 15.944 1.00 51.78 218 LYS A N 1
ATOM 1771 C CA . LYS A 1 218 ? 8.078 -27.872 16.051 1.00 51.78 218 LYS A CA 1
ATOM 1772 C C . LYS A 1 218 ? 7.825 -28.787 14.858 1.00 51.78 218 LYS A C 1
ATOM 1774 O O . LYS A 1 218 ? 6.705 -29.264 14.714 1.00 51.78 218 LYS A O 1
ATOM 1779 N N . GLY A 1 219 ? 8.818 -28.944 13.987 1.00 59.19 219 GLY A N 1
ATOM 1780 C CA . GLY A 1 219 ? 8.746 -29.952 12.935 1.00 59.19 219 GLY A CA 1
ATOM 1781 C C . GLY A 1 219 ? 8.575 -31.323 13.583 1.00 59.19 219 GLY A C 1
ATOM 1782 O O . GLY A 1 219 ? 9.332 -31.647 14.501 1.00 59.19 219 GLY A O 1
ATOM 1783 N N . GLU A 1 220 ? 7.552 -32.053 13.153 1.00 40.69 220 GLU A N 1
ATOM 1784 C CA . GLU A 1 220 ? 7.459 -33.507 13.318 1.00 40.69 220 GLU A CA 1
ATOM 1785 C C . GLU A 1 220 ? 8.185 -34.191 12.158 1.00 40.69 220 GLU A C 1
ATOM 1787 O O . GLU A 1 220 ? 8.109 -33.658 11.023 1.00 40.69 220 GLU A O 1
#

Mean predicted aligned error: 5.16 Å

Solvent-accessible surface area (backbone atoms only — not comparable to full-atom values): 13410 Å² total; per-residue (Å²): 132,68,62,58,64,96,41,44,52,67,58,51,51,55,49,47,31,64,75,68,28,63,80,40,79,65,51,30,49,76,76,39,96,56,88,71,59,42,46,65,58,54,43,52,57,49,48,57,50,51,49,54,53,47,72,74,25,67,53,65,78,44,57,80,95,70,45,79,76,46,78,49,77,42,71,38,60,27,70,94,49,91,61,74,48,40,36,33,40,35,43,86,82,48,95,60,76,41,71,76,52,60,60,54,95,91,33,89,50,62,76,88,87,84,76,88,82,41,66,51,45,41,34,65,45,42,55,42,49,73,64,58,33,49,52,51,17,68,74,69,74,47,53,53,70,55,48,50,61,72,41,54,83,51,34,61,90,70,65,48,83,77,53,51,73,67,59,50,53,50,50,53,53,48,48,51,48,47,31,25,50,48,25,67,74,44,96,69,74,66,83,40,74,80,87,77,64,41,71,48,72,52,98,93,44,80,42,78,78,35,70,85,72,89,67,80,78,76,85,129